Protein AF-A0A7X8ZCG9-F1 (afdb_monomer)

Mean predicted aligned error: 18.98 Å

Radius of gyration: 28.54 Å; Cα contacts (8 Å, |Δi|>4): 342; chains: 1; bounding box: 90×82×62 Å

Structure (mmCIF, N/CA/C/O backbone):
data_AF-A0A7X8ZCG9-F1
#
_entry.id   AF-A0A7X8ZCG9-F1
#
loop_
_atom_site.group_PDB
_atom_site.id
_atom_site.type_symbol
_atom_site.label_atom_id
_atom_site.label_alt_id
_atom_site.label_comp_id
_atom_site.label_asym_id
_atom_site.label_entity_id
_atom_site.label_seq_id
_atom_site.pdbx_PDB_ins_code
_atom_site.Cartn_x
_atom_site.Cartn_y
_atom_site.Cartn_z
_atom_site.occupancy
_atom_site.B_iso_or_equiv
_atom_site.auth_seq_id
_atom_site.auth_comp_id
_atom_site.auth_asym_id
_atom_site.auth_atom_id
_atom_site.pdbx_PDB_model_num
ATOM 1 N N . MET A 1 1 ? -43.330 2.287 -2.664 1.00 34.91 1 MET A N 1
ATOM 2 C CA . MET A 1 1 ? -42.537 3.197 -1.814 1.00 34.91 1 MET A CA 1
ATOM 3 C C . MET A 1 1 ? -41.807 2.340 -0.799 1.00 34.91 1 MET A C 1
ATOM 5 O O . MET A 1 1 ? -42.429 1.847 0.130 1.00 34.91 1 MET A O 1
ATOM 9 N N . THR A 1 2 ? -40.543 2.026 -1.055 1.00 35.28 2 THR A N 1
ATOM 10 C CA . THR A 1 2 ? -39.702 1.249 -0.140 1.00 35.28 2 THR A CA 1
ATOM 11 C C . THR A 1 2 ? -39.273 2.163 1.003 1.00 35.28 2 THR A C 1
ATOM 13 O O . THR A 1 2 ? -38.582 3.155 0.782 1.00 35.28 2 THR A O 1
ATOM 16 N N . ASN A 1 3 ? -39.735 1.852 2.214 1.00 46.06 3 ASN A N 1
ATOM 17 C CA . ASN A 1 3 ? -39.304 2.507 3.443 1.00 46.06 3 ASN A CA 1
ATOM 18 C C . ASN A 1 3 ? -37.817 2.211 3.675 1.00 46.06 3 ASN A C 1
ATOM 20 O O . ASN A 1 3 ? -37.469 1.176 4.236 1.00 46.06 3 ASN A O 1
ATOM 24 N N . ASN A 1 4 ? -36.947 3.147 3.290 1.00 42.44 4 ASN A N 1
ATOM 25 C CA . ASN A 1 4 ? -35.585 3.262 3.815 1.00 42.44 4 ASN A CA 1
ATOM 26 C C . ASN A 1 4 ? -35.648 3.805 5.256 1.00 42.44 4 ASN A C 1
ATOM 28 O O . ASN A 1 4 ? -35.175 4.902 5.551 1.00 42.44 4 ASN A O 1
ATOM 32 N N . ALA A 1 5 ? -36.316 3.066 6.143 1.00 45.25 5 ALA A N 1
ATOM 33 C CA . ALA A 1 5 ? -36.432 3.406 7.552 1.00 45.25 5 ALA A CA 1
ATOM 34 C C . ALA A 1 5 ? -35.111 3.075 8.264 1.00 45.25 5 ALA A C 1
ATOM 36 O O . ALA A 1 5 ? -34.816 1.930 8.584 1.00 45.25 5 ALA A O 1
ATOM 37 N N . ILE A 1 6 ? -34.288 4.115 8.391 1.00 52.16 6 ILE A N 1
ATOM 38 C CA . ILE A 1 6 ? -33.352 4.433 9.476 1.00 52.16 6 ILE A CA 1
ATOM 39 C C . ILE A 1 6 ? -33.122 3.285 10.488 1.00 52.16 6 ILE A C 1
ATOM 41 O O . ILE A 1 6 ? -33.906 3.072 11.405 1.00 52.16 6 ILE A O 1
ATOM 45 N N . ILE A 1 7 ? -31.960 2.630 10.387 1.00 57.53 7 ILE A N 1
ATOM 46 C CA . ILE A 1 7 ? -31.430 1.602 11.317 1.00 57.53 7 ILE A CA 1
ATOM 47 C C . ILE A 1 7 ? -31.052 2.199 12.704 1.00 57.53 7 ILE A C 1
ATOM 49 O O . ILE A 1 7 ? -30.417 1.558 13.532 1.00 57.53 7 ILE A O 1
ATOM 53 N N . LEU A 1 8 ? -31.427 3.450 12.990 1.00 57.56 8 LEU A N 1
ATOM 54 C CA . LEU A 1 8 ? -31.093 4.147 14.241 1.00 57.56 8 LEU A CA 1
ATOM 55 C C . LEU A 1 8 ? -32.195 4.056 15.310 1.00 57.56 8 LEU A C 1
ATOM 57 O O . LEU A 1 8 ? -31.976 4.523 16.429 1.00 57.56 8 LEU A O 1
ATOM 61 N N . ASP A 1 9 ? -33.350 3.461 15.000 1.00 54.66 9 ASP A N 1
ATOM 62 C CA . ASP A 1 9 ? -34.444 3.296 15.963 1.00 54.66 9 ASP A CA 1
ATOM 63 C C . ASP A 1 9 ? -34.054 2.277 17.048 1.00 54.66 9 ASP A C 1
ATOM 65 O O . ASP A 1 9 ? -34.142 1.064 16.869 1.00 54.66 9 ASP A O 1
ATOM 69 N N . GLY A 1 10 ? -33.563 2.787 18.181 1.00 62.50 10 GLY A N 1
ATOM 70 C CA . GLY A 1 10 ? -33.228 1.998 19.370 1.00 62.50 10 GLY A CA 1
ATOM 71 C C . GLY A 1 10 ? -31.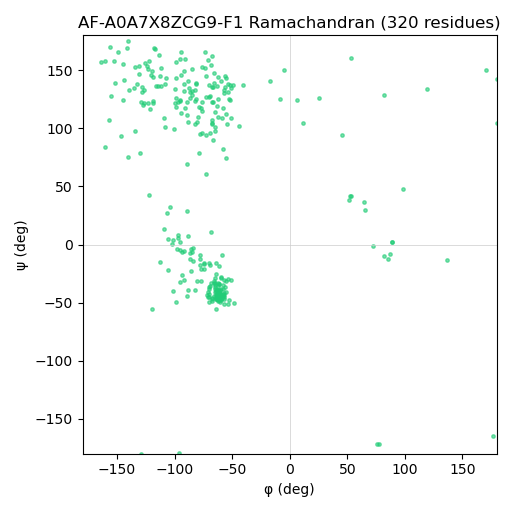903 2.358 20.044 1.00 62.50 10 GLY A C 1
ATOM 72 O O . GLY A 1 10 ? -31.682 1.957 21.188 1.00 62.50 10 GLY A O 1
ATOM 73 N N . ILE A 1 11 ? -31.027 3.139 19.400 1.00 64.75 11 ILE A N 1
ATOM 74 C CA . ILE A 1 11 ? -29.778 3.593 20.030 1.00 64.75 11 ILE A CA 1
ATOM 75 C C . ILE A 1 11 ? -30.036 4.928 20.730 1.00 64.75 11 ILE A C 1
ATOM 77 O O . ILE A 1 11 ? -30.370 5.926 20.095 1.00 64.75 11 ILE A O 1
ATOM 81 N N . SER A 1 12 ? -29.870 4.962 22.055 1.00 78.81 12 SER A N 1
ATOM 82 C CA . SER A 1 12 ? -29.968 6.212 22.814 1.00 78.81 12 SER A CA 1
ATOM 83 C C . SER A 1 12 ? -28.977 7.243 22.272 1.00 78.81 12 SER A C 1
ATOM 85 O O . SER A 1 12 ? -27.781 6.968 22.163 1.00 78.81 12 SER A O 1
ATOM 87 N N . ASN A 1 13 ? -29.460 8.462 22.016 1.00 79.56 13 ASN A N 1
ATOM 88 C CA . ASN A 1 13 ? -28.631 9.602 21.614 1.00 79.56 13 ASN A CA 1
ATOM 89 C C . ASN A 1 13 ? -27.428 9.818 22.549 1.00 79.56 13 ASN A C 1
ATOM 91 O O . ASN A 1 13 ? -26.378 10.288 22.113 1.00 79.56 13 ASN A O 1
ATOM 95 N N . GLU A 1 14 ? -27.561 9.478 23.833 1.00 82.69 14 GLU A N 1
ATOM 96 C CA . GLU A 1 14 ? -26.465 9.561 24.797 1.00 82.69 14 GLU A CA 1
ATOM 97 C C . GLU A 1 14 ? -25.383 8.504 24.539 1.00 82.69 14 GLU A C 1
ATOM 99 O O . GLU A 1 14 ? -24.195 8.825 24.569 1.00 82.69 14 GLU A O 1
ATOM 104 N N . VAL A 1 15 ? -25.782 7.264 24.241 1.00 82.50 15 VAL A N 1
ATOM 105 C CA . VAL A 1 15 ? -24.858 6.169 23.911 1.00 82.50 15 VAL A CA 1
ATOM 106 C C . VAL A 1 15 ? -24.117 6.493 22.619 1.00 82.50 15 VAL A C 1
ATOM 108 O O . VAL A 1 15 ? -22.891 6.434 22.604 1.00 82.50 15 VAL A O 1
ATOM 111 N N . THR A 1 16 ? -24.825 6.947 21.581 1.00 84.88 16 THR A N 1
ATOM 112 C CA . THR A 1 16 ? -24.210 7.356 20.309 1.00 84.88 16 THR A CA 1
ATOM 113 C C . THR A 1 16 ? -23.166 8.451 20.510 1.00 84.88 16 THR A C 1
ATOM 115 O O . THR A 1 16 ? -22.048 8.332 20.011 1.00 84.88 16 THR A O 1
ATOM 118 N N . ARG A 1 17 ? -23.484 9.503 21.281 1.00 84.50 17 ARG A N 1
ATOM 119 C CA . ARG A 1 17 ? -22.512 10.568 21.576 1.00 84.50 17 ARG A CA 1
ATOM 120 C C . ARG A 1 17 ? -21.298 10.034 22.327 1.00 84.50 17 ARG A C 1
ATOM 122 O O . ARG A 1 17 ? -20.182 10.354 21.937 1.00 84.50 17 ARG A O 1
ATOM 129 N N . LYS A 1 18 ? -21.497 9.202 23.357 1.00 86.81 18 LYS A N 1
ATOM 130 C CA . LYS A 1 18 ? -20.386 8.594 24.110 1.00 86.81 18 LYS A CA 1
ATOM 131 C C . LYS A 1 18 ? -19.482 7.765 23.197 1.00 86.81 18 LYS A C 1
ATOM 133 O O . LYS A 1 18 ? -18.270 7.940 23.250 1.00 86.81 18 LYS A O 1
ATOM 138 N N . THR A 1 19 ? -20.053 6.930 22.328 1.00 85.56 19 THR A N 1
ATOM 139 C CA . THR A 1 19 ? -19.290 6.120 21.368 1.00 85.56 19 THR A CA 1
ATOM 140 C C . THR A 1 19 ? -18.491 6.988 20.400 1.00 85.56 19 THR A C 1
ATOM 142 O O . THR A 1 19 ? -17.304 6.736 20.211 1.00 85.56 19 THR A O 1
ATOM 145 N N . LEU A 1 20 ? -19.095 8.034 19.828 1.00 85.81 20 LEU A N 1
ATOM 146 C CA . LEU A 1 20 ? -18.386 8.955 18.934 1.00 85.81 20 LEU A CA 1
ATOM 147 C C . LEU A 1 20 ? -17.234 9.671 19.653 1.00 85.81 20 LEU A C 1
ATOM 149 O O . LEU A 1 20 ? -16.127 9.716 19.123 1.00 85.81 20 LEU A O 1
ATOM 153 N N . THR A 1 21 ? -17.445 10.142 20.887 1.00 88.00 21 THR A N 1
ATOM 154 C CA . THR A 1 21 ? -16.370 10.721 21.708 1.00 88.00 21 THR A CA 1
ATOM 155 C C . THR A 1 21 ? -15.253 9.707 21.974 1.00 88.00 21 THR A C 1
ATOM 157 O O . THR A 1 21 ? -14.078 10.056 21.890 1.00 88.00 21 THR A O 1
ATOM 160 N N . SER A 1 22 ? -15.582 8.442 22.262 1.00 86.25 22 SER A N 1
ATOM 161 C CA . SER A 1 22 ? -14.581 7.382 22.437 1.00 86.25 2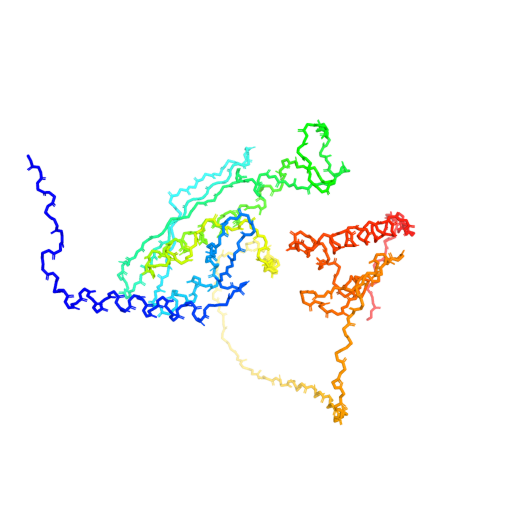2 SER A CA 1
ATOM 162 C C . SER A 1 22 ? -13.770 7.127 21.166 1.00 86.25 22 SER A C 1
ATOM 164 O O . SER A 1 22 ? -12.560 6.941 21.268 1.00 86.25 22 SER A O 1
ATOM 166 N N . ILE A 1 23 ? -14.400 7.166 19.986 1.00 85.75 23 ILE A N 1
ATOM 167 C CA . ILE A 1 23 ? -13.706 7.048 18.695 1.00 85.75 23 ILE A CA 1
ATOM 168 C C . ILE A 1 23 ? -12.735 8.217 18.512 1.00 85.75 23 ILE A C 1
ATOM 170 O O . ILE A 1 23 ? -11.562 7.984 18.233 1.00 85.75 23 ILE A O 1
ATOM 174 N N . THR A 1 24 ? -13.174 9.458 18.739 1.00 86.19 24 THR A N 1
ATOM 175 C CA . THR A 1 24 ? -12.302 10.640 18.631 1.00 86.19 24 THR A CA 1
ATOM 176 C C . THR A 1 24 ? -11.126 10.578 19.607 1.00 86.19 24 THR A C 1
ATOM 178 O O . THR A 1 24 ? -9.990 10.849 19.222 1.00 86.19 24 THR A O 1
ATOM 181 N N . ASN A 1 25 ? -11.361 10.165 20.855 1.00 86.50 25 ASN A N 1
ATOM 182 C CA . ASN A 1 25 ? -10.293 10.006 21.843 1.00 86.50 25 ASN A CA 1
ATOM 183 C C . ASN A 1 25 ? -9.295 8.921 21.426 1.00 86.50 25 ASN A C 1
ATOM 185 O O . ASN A 1 25 ? -8.088 9.123 21.528 1.00 86.50 25 ASN A O 1
ATOM 189 N N . PHE A 1 26 ? -9.790 7.784 20.931 1.00 87.00 26 PHE A N 1
ATOM 190 C CA . PHE A 1 26 ? -8.945 6.708 20.427 1.00 87.00 26 PHE A CA 1
ATOM 191 C C . PHE A 1 26 ? -8.091 7.173 19.241 1.00 87.00 26 PHE A C 1
ATOM 193 O O . PHE A 1 26 ? -6.879 6.974 19.252 1.00 87.00 26 PHE A O 1
ATOM 200 N N . GLN A 1 27 ? -8.690 7.861 18.265 1.00 85.12 27 GLN A N 1
ATOM 201 C CA . GLN A 1 27 ? -7.963 8.455 17.140 1.00 85.12 27 GLN A CA 1
ATOM 202 C C . GLN A 1 27 ? -6.876 9.429 17.619 1.00 85.12 27 GLN A C 1
ATOM 204 O O . GLN A 1 27 ? -5.756 9.376 17.113 1.00 85.12 27 GLN A O 1
ATOM 209 N N . GLY A 1 28 ? -7.169 10.259 18.626 1.00 85.00 28 GLY A N 1
ATOM 210 C CA . GLY A 1 28 ? -6.192 11.165 19.235 1.00 85.00 28 GLY A CA 1
ATOM 211 C C . GLY A 1 28 ? -5.009 10.430 19.875 1.00 85.00 28 GLY A C 1
ATOM 212 O O . GLY A 1 28 ? -3.857 10.799 19.648 1.00 85.00 28 GLY A O 1
ATOM 213 N N . VAL A 1 29 ? -5.271 9.343 20.609 1.00 86.00 29 VAL A N 1
ATOM 214 C CA . VAL A 1 29 ? -4.214 8.501 21.195 1.00 86.00 29 VAL A CA 1
ATOM 215 C C . VAL A 1 29 ? -3.346 7.881 20.102 1.00 86.00 29 VAL A C 1
ATOM 217 O O . VAL A 1 29 ? -2.122 7.988 20.175 1.00 86.00 29 VAL A O 1
ATOM 220 N N . ILE A 1 30 ? -3.947 7.297 19.060 1.00 85.81 30 ILE A N 1
ATOM 221 C CA . ILE A 1 30 ? -3.200 6.729 17.928 1.00 85.81 30 ILE A CA 1
ATOM 222 C C . ILE A 1 30 ? -2.301 7.789 17.287 1.00 85.81 30 ILE A C 1
ATOM 224 O O . ILE A 1 30 ? -1.099 7.582 17.167 1.00 85.81 30 ILE A O 1
ATOM 228 N N . GLN A 1 31 ? -2.840 8.957 16.943 1.00 81.44 31 GLN A N 1
ATOM 229 C CA . GLN A 1 31 ? -2.053 10.018 16.306 1.00 81.44 31 GLN A CA 1
ATOM 230 C C . GLN A 1 31 ? -0.893 10.517 17.179 1.00 81.44 31 GLN A C 1
ATOM 232 O O . GLN A 1 31 ? 0.158 10.848 16.646 1.00 81.44 31 GLN A O 1
ATOM 237 N N . SER A 1 32 ? -1.056 10.542 18.506 1.00 83.62 32 SER A N 1
ATOM 238 C CA . SER A 1 32 ? 0.018 10.941 19.430 1.00 83.62 32 SER A CA 1
ATOM 239 C C . SER A 1 32 ? 1.078 9.865 19.689 1.00 83.62 32 SER A C 1
ATOM 241 O O . SER A 1 32 ? 2.146 10.182 20.205 1.00 83.62 32 SER A O 1
ATOM 243 N N . THR A 1 33 ? 0.777 8.599 19.388 1.00 84.88 33 THR A N 1
ATOM 244 C CA . THR A 1 33 ? 1.646 7.453 19.708 1.00 84.88 33 THR A CA 1
ATOM 245 C C . THR A 1 33 ? 2.369 6.891 18.495 1.00 84.88 33 THR A C 1
ATOM 247 O O . THR A 1 33 ? 3.389 6.224 18.660 1.00 84.88 33 THR A O 1
ATOM 250 N N . LEU A 1 34 ? 1.852 7.137 17.291 1.00 88.56 34 LEU A N 1
ATOM 251 C CA . LEU A 1 34 ? 2.516 6.735 16.065 1.00 88.56 34 LEU A CA 1
ATOM 252 C C . LEU A 1 34 ? 3.608 7.738 15.675 1.00 88.56 34 LEU A C 1
ATOM 254 O O . LEU A 1 34 ? 3.424 8.951 15.741 1.00 88.56 34 LEU A O 1
ATOM 258 N N . GLU A 1 35 ? 4.738 7.210 15.224 1.00 86.31 35 GLU A N 1
ATOM 259 C CA . GLU A 1 35 ? 5.905 7.976 14.798 1.00 86.31 35 GLU A CA 1
ATOM 260 C C . GLU A 1 35 ? 5.895 8.197 13.278 1.00 86.31 35 GLU A C 1
ATOM 262 O O . GLU A 1 35 ? 5.870 7.244 12.489 1.00 86.31 35 GLU A O 1
ATOM 267 N N . GLU A 1 36 ? 5.946 9.460 12.847 1.00 85.38 36 GLU A N 1
ATOM 268 C CA . GLU A 1 36 ? 6.081 9.809 11.430 1.00 85.38 36 GLU A CA 1
ATOM 269 C C . GLU A 1 36 ? 7.421 9.303 10.864 1.00 85.38 36 GLU A C 1
ATOM 271 O O . GLU A 1 36 ? 8.475 9.425 11.485 1.00 85.38 36 GLU A O 1
ATOM 276 N N . GLY A 1 37 ? 7.385 8.723 9.665 1.00 80.75 37 GLY A N 1
ATOM 277 C CA . GLY A 1 37 ? 8.523 8.094 8.996 1.00 80.75 37 GLY A CA 1
ATOM 278 C C . GLY A 1 37 ? 8.762 6.633 9.388 1.00 80.75 37 GLY A C 1
ATOM 279 O O . GLY A 1 37 ? 9.512 5.954 8.689 1.00 80.75 37 GLY A O 1
ATOM 280 N N . HIS A 1 38 ? 8.111 6.137 10.446 1.00 82.44 38 HIS A N 1
ATOM 281 C CA . HIS A 1 38 ? 8.209 4.744 10.895 1.00 82.44 38 HIS A CA 1
ATOM 282 C C . HIS A 1 38 ? 6.848 4.034 10.873 1.00 82.44 38 HIS A C 1
ATOM 284 O O . HIS A 1 38 ? 6.673 3.000 10.229 1.00 82.44 38 HIS A O 1
ATOM 290 N N . ASP A 1 39 ? 5.858 4.599 11.559 1.00 86.06 39 ASP A N 1
ATOM 291 C CA . ASP A 1 39 ? 4.525 4.015 11.681 1.00 86.06 39 ASP A CA 1
ATOM 292 C C . ASP A 1 39 ? 3.561 4.512 10.602 1.00 86.06 39 ASP A C 1
ATOM 294 O O . ASP A 1 39 ? 2.661 3.780 10.191 1.00 86.06 39 ASP A O 1
ATOM 298 N N . PHE A 1 40 ? 3.754 5.743 10.133 1.00 88.00 40 PHE A N 1
ATOM 299 C CA . PHE A 1 40 ? 3.043 6.340 9.004 1.00 88.00 40 PHE A CA 1
ATOM 300 C C . PHE A 1 40 ? 3.948 7.336 8.274 1.00 88.00 40 PHE A C 1
ATOM 302 O O . PHE A 1 40 ? 4.962 7.763 8.818 1.00 88.00 40 PHE A O 1
ATOM 309 N N . GLY A 1 41 ? 3.592 7.757 7.062 1.00 83.38 41 GLY A N 1
ATOM 310 C CA . GLY A 1 41 ? 4.319 8.837 6.389 1.00 83.38 41 GLY A CA 1
ATOM 311 C C . GLY A 1 41 ? 3.571 9.441 5.210 1.00 83.38 41 GLY A C 1
ATOM 312 O O . GLY A 1 41 ? 2.689 8.809 4.633 1.00 83.38 41 GLY A O 1
ATOM 313 N N . VAL A 1 42 ? 3.907 10.681 4.855 1.00 78.81 42 VAL A N 1
ATOM 314 C CA . VAL A 1 42 ? 3.344 11.358 3.678 1.00 78.81 42 VAL A CA 1
ATOM 315 C C . VAL A 1 42 ? 4.174 11.024 2.448 1.00 78.81 42 VAL A C 1
ATOM 317 O O . VAL A 1 42 ? 5.405 11.082 2.468 1.00 78.81 42 VAL A O 1
ATOM 320 N N . ILE A 1 43 ? 3.489 10.702 1.355 1.00 66.69 43 ILE A N 1
ATOM 321 C CA . ILE A 1 43 ? 4.135 10.334 0.102 1.00 66.69 43 ILE A CA 1
ATOM 322 C C . ILE A 1 43 ? 4.205 11.541 -0.822 1.00 66.69 43 ILE A C 1
ATOM 324 O O . ILE A 1 43 ? 3.165 12.121 -1.153 1.00 66.69 43 ILE A O 1
ATOM 328 N N . PRO A 1 44 ? 5.414 11.942 -1.268 1.00 59.00 44 PRO A N 1
ATOM 329 C CA . PRO A 1 44 ? 5.564 13.041 -2.203 1.00 59.00 44 PRO A CA 1
ATOM 330 C C . PRO A 1 44 ? 4.678 12.851 -3.437 1.00 59.00 44 PRO A C 1
ATOM 332 O O . PRO A 1 44 ? 4.757 11.840 -4.132 1.00 59.00 44 PRO A O 1
ATOM 335 N N . GLY A 1 45 ? 3.837 13.848 -3.713 1.00 62.59 45 GLY A N 1
ATOM 336 C CA . GLY A 1 45 ? 2.969 13.873 -4.891 1.00 62.59 45 GLY A CA 1
ATOM 337 C C . GLY A 1 45 ? 1.591 13.228 -4.722 1.00 62.59 45 GLY A C 1
ATOM 338 O O . GLY A 1 45 ? 0.833 13.230 -5.687 1.00 62.59 45 GLY A O 1
ATOM 339 N N . THR A 1 46 ? 1.225 12.722 -3.538 1.00 58.34 46 THR A N 1
ATOM 340 C CA . THR A 1 46 ? -0.096 12.095 -3.289 1.00 58.34 46 THR A CA 1
ATOM 341 C C . THR A 1 46 ? -0.892 12.754 -2.162 1.00 58.34 46 THR A C 1
ATOM 343 O O . THR A 1 46 ? -1.576 12.115 -1.368 1.00 58.34 46 THR A O 1
ATOM 346 N N . GLY A 1 47 ? -0.868 14.089 -2.162 1.00 68.19 47 GLY A N 1
ATOM 347 C CA . GLY A 1 47 ? -1.636 14.919 -1.237 1.00 68.19 47 GLY A CA 1
ATOM 348 C C . GLY A 1 47 ? -1.041 14.965 0.171 1.00 68.19 47 GLY A C 1
ATOM 349 O O . GLY A 1 47 ? 0.072 14.510 0.413 1.00 68.19 47 GLY A O 1
ATOM 350 N N . ASN A 1 48 ? -1.792 15.557 1.100 1.00 75.38 48 ASN A N 1
ATOM 351 C CA . ASN A 1 48 ? -1.326 15.798 2.471 1.00 75.38 48 ASN A CA 1
ATOM 352 C C . ASN A 1 48 ? -1.680 14.660 3.436 1.00 75.38 48 ASN A C 1
ATOM 354 O O . ASN A 1 48 ? -1.318 14.719 4.608 1.00 75.38 48 ASN A O 1
ATOM 358 N N . LYS A 1 49 ? -2.439 13.658 2.978 1.00 82.81 49 LYS A N 1
ATOM 359 C CA . LYS A 1 49 ? -2.923 12.589 3.846 1.00 82.81 49 LYS A CA 1
ATOM 360 C C . LYS A 1 49 ? -1.827 11.532 4.022 1.00 82.81 49 LYS A C 1
ATOM 362 O O . LYS A 1 49 ? -1.349 11.004 3.017 1.00 82.81 49 LYS A O 1
ATOM 367 N N . PRO A 1 50 ? -1.411 11.226 5.261 1.00 86.19 50 PRO A N 1
ATOM 368 C CA . PRO A 1 50 ? -0.379 10.230 5.504 1.00 86.19 50 PRO A CA 1
ATOM 369 C C . PRO A 1 50 ? -0.866 8.823 5.158 1.00 86.19 50 PRO A C 1
ATOM 371 O O . PRO A 1 50 ? -2.052 8.523 5.226 1.00 86.19 50 PRO A O 1
ATOM 374 N N . THR A 1 51 ? 0.063 7.937 4.830 1.00 85.69 51 THR A N 1
ATOM 375 C CA . THR A 1 51 ? -0.185 6.506 4.630 1.00 85.69 51 THR A CA 1
ATOM 376 C C . THR A 1 51 ? 0.210 5.739 5.876 1.00 85.69 51 THR A C 1
ATOM 378 O O . THR A 1 51 ? 1.292 5.971 6.418 1.00 85.69 51 THR A O 1
ATOM 381 N N . LEU A 1 52 ? -0.649 4.824 6.326 1.00 89.94 52 LEU A N 1
ATOM 382 C CA . LEU A 1 52 ? -0.321 3.937 7.438 1.00 89.94 52 LEU A CA 1
ATOM 383 C C . LEU A 1 52 ? 0.691 2.887 6.970 1.00 89.94 52 LEU A C 1
ATOM 385 O O . LEU A 1 52 ? 0.453 2.178 5.995 1.00 89.94 52 LEU A O 1
ATOM 389 N N . LEU A 1 53 ? 1.810 2.763 7.678 1.00 88.69 53 LEU A N 1
ATOM 390 C CA . LEU A 1 53 ? 2.830 1.763 7.390 1.00 88.69 53 LEU A CA 1
ATOM 391 C C . LEU A 1 53 ? 2.610 0.513 8.238 1.00 88.69 53 LEU A C 1
ATOM 393 O O . LEU A 1 53 ? 1.870 0.498 9.225 1.00 88.69 53 LEU A O 1
ATOM 397 N N . LYS A 1 54 ? 3.288 -0.568 7.849 1.00 87.19 54 LYS A N 1
ATOM 398 C CA . LYS A 1 54 ? 3.177 -1.865 8.523 1.00 87.19 54 LYS A CA 1
ATOM 399 C C . LYS A 1 54 ? 3.415 -1.776 10.044 1.00 87.19 54 LYS A C 1
ATOM 401 O O . LYS A 1 54 ? 2.571 -2.313 10.761 1.00 87.19 54 LYS A O 1
ATOM 406 N N . PRO A 1 55 ? 4.472 -1.109 10.553 1.00 89.25 55 PRO A N 1
ATOM 407 C CA . PRO A 1 55 ? 4.690 -1.024 11.997 1.00 89.25 55 PRO A CA 1
ATOM 408 C C . PRO A 1 55 ? 3.537 -0.330 12.730 1.00 89.25 55 PRO A C 1
ATOM 410 O O . PRO A 1 55 ? 3.098 -0.811 13.773 1.00 89.25 55 PRO A O 1
ATOM 413 N N . GLY A 1 56 ? 2.969 0.732 12.146 1.00 91.38 56 GLY A N 1
ATOM 414 C CA . GLY A 1 56 ? 1.802 1.416 12.703 1.00 91.38 56 GLY A CA 1
ATOM 415 C C . GLY A 1 56 ? 0.572 0.513 12.752 1.00 91.38 56 GLY A C 1
ATOM 416 O O . GLY A 1 56 ? -0.098 0.425 13.781 1.00 91.38 56 GLY A O 1
ATOM 417 N N . ALA A 1 57 ? 0.310 -0.227 11.672 1.00 91.81 57 ALA A N 1
ATOM 418 C CA . ALA A 1 57 ? -0.788 -1.187 11.627 1.00 91.81 57 ALA A CA 1
ATOM 419 C C . ALA A 1 57 ? -0.638 -2.300 12.682 1.00 91.81 57 ALA A C 1
ATOM 421 O O . ALA A 1 57 ? -1.613 -2.663 13.337 1.00 91.81 57 ALA A O 1
ATOM 422 N N . GLU A 1 58 ? 0.574 -2.824 12.883 1.00 90.69 58 GLU A N 1
ATOM 423 C CA . GLU A 1 58 ? 0.860 -3.836 13.909 1.00 90.69 58 GLU A CA 1
ATOM 424 C C . GLU A 1 58 ? 0.674 -3.285 15.329 1.00 90.69 58 GLU A C 1
ATOM 426 O O . GLU A 1 58 ? 0.005 -3.926 16.143 1.00 90.69 58 GLU A O 1
ATOM 431 N N . LYS A 1 59 ? 1.164 -2.070 15.614 1.00 91.31 59 LYS A N 1
ATOM 432 C CA . LYS A 1 59 ? 0.944 -1.394 16.906 1.00 91.31 59 LYS A CA 1
ATOM 433 C C . LYS A 1 59 ? -0.546 -1.223 17.211 1.00 91.31 59 LYS A C 1
ATOM 435 O O . LYS A 1 59 ? -0.981 -1.519 18.323 1.00 91.31 59 LYS A O 1
ATOM 440 N N . ILE A 1 60 ? -1.344 -0.803 16.226 1.00 92.31 60 ILE A N 1
ATOM 441 C CA . ILE A 1 60 ? -2.798 -0.647 16.386 1.00 92.31 60 ILE A CA 1
ATOM 442 C C . ILE A 1 60 ? -3.471 -1.998 16.669 1.00 92.31 60 ILE A C 1
ATOM 444 O O . ILE A 1 60 ? -4.306 -2.086 17.569 1.00 92.31 60 ILE A O 1
ATOM 448 N N . LEU A 1 61 ? -3.103 -3.064 15.949 1.00 91.62 61 LEU A N 1
ATOM 449 C CA . LEU A 1 61 ? -3.640 -4.406 16.212 1.00 91.62 61 LEU A CA 1
ATOM 450 C C . LEU A 1 61 ? -3.332 -4.879 17.632 1.00 91.62 61 LEU A C 1
ATOM 452 O O . LEU A 1 61 ? -4.231 -5.377 18.316 1.00 91.62 61 LEU A O 1
ATOM 456 N N . MET A 1 62 ? -2.088 -4.686 18.079 1.00 89.19 62 MET A N 1
ATOM 457 C CA . MET A 1 62 ? -1.669 -5.017 19.439 1.00 89.19 62 MET A CA 1
ATOM 458 C C . MET A 1 62 ? -2.473 -4.229 20.476 1.00 89.19 62 MET A C 1
ATOM 460 O O . MET A 1 62 ? -2.984 -4.823 21.424 1.00 89.19 62 MET A O 1
ATOM 464 N N . LEU A 1 63 ? -2.655 -2.921 20.268 1.00 90.00 63 LEU A N 1
ATOM 465 C CA . LEU A 1 63 ? -3.430 -2.059 21.163 1.00 90.00 63 LEU A CA 1
ATOM 466 C C . LEU A 1 63 ? -4.899 -2.497 21.274 1.00 90.00 63 LEU A C 1
ATOM 468 O O . LEU A 1 63 ? -5.477 -2.476 22.359 1.00 90.00 63 LEU A O 1
ATOM 472 N N . LEU A 1 64 ? -5.510 -2.914 20.164 1.00 90.31 64 LEU A N 1
ATOM 473 C CA . LEU A 1 64 ? -6.906 -3.365 20.135 1.00 90.31 64 LEU A CA 1
ATOM 474 C C . LEU A 1 64 ? -7.098 -4.797 20.674 1.00 90.31 64 LEU A C 1
ATOM 476 O O . LEU A 1 64 ? -8.243 -5.235 20.878 1.00 90.31 64 LEU A O 1
ATOM 480 N N . GLY A 1 65 ? -5.997 -5.516 20.921 1.00 93.88 65 GLY A N 1
ATOM 481 C CA . GLY A 1 65 ? -6.000 -6.923 21.315 1.00 93.88 65 GLY A CA 1
ATOM 482 C C . GLY A 1 65 ? -6.556 -7.824 20.212 1.00 93.88 65 GLY A C 1
ATOM 483 O O . GLY A 1 65 ? -7.310 -8.753 20.501 1.00 93.88 65 GLY A O 1
ATOM 484 N N . LEU A 1 66 ? -6.259 -7.498 18.951 1.00 94.94 66 LEU A N 1
ATOM 485 C CA . LEU A 1 66 ? -6.725 -8.238 17.782 1.00 94.94 66 LEU A CA 1
ATOM 486 C C . LEU A 1 66 ? -5.642 -9.184 17.271 1.00 94.94 66 LEU A C 1
ATOM 488 O O . LEU A 1 66 ? -4.458 -8.858 17.235 1.00 94.94 66 LEU A O 1
ATOM 492 N N . THR A 1 67 ? -6.074 -10.351 16.813 1.00 94.56 67 THR A N 1
ATOM 493 C CA . THR A 1 67 ? -5.223 -11.335 16.137 1.00 94.56 67 THR A CA 1
ATOM 494 C C . THR A 1 67 ? -5.555 -11.356 14.652 1.00 94.56 67 THR A C 1
ATOM 496 O O . THR A 1 67 ? -6.714 -11.190 14.281 1.00 94.56 67 THR A O 1
ATOM 499 N N . SER A 1 68 ? -4.552 -11.537 13.793 1.00 94.31 68 SER A N 1
ATOM 500 C CA . SER A 1 68 ? -4.743 -11.589 12.339 1.00 94.31 68 SER A CA 1
ATOM 501 C C . SER A 1 68 ? -4.551 -13.006 11.802 1.00 94.31 68 SER A C 1
ATOM 503 O O . SER A 1 68 ? -3.623 -13.711 12.198 1.00 94.31 68 SER A O 1
ATOM 505 N N . SER A 1 69 ? -5.412 -13.417 10.874 1.00 95.62 69 SER A N 1
ATOM 506 C CA . SER A 1 69 ? -5.228 -14.607 10.037 1.00 95.62 69 SER A CA 1
ATOM 507 C C . SER A 1 69 ? -5.351 -14.236 8.559 1.00 95.62 69 SER A C 1
ATOM 509 O O . SER A 1 69 ? -5.935 -13.208 8.217 1.00 95.62 69 SER A O 1
ATOM 511 N N . TYR A 1 70 ? -4.753 -15.042 7.681 1.00 96.75 70 TYR A N 1
ATOM 512 C CA . TYR A 1 70 ? -4.607 -14.711 6.263 1.00 96.75 70 TYR A CA 1
ATOM 513 C C . TYR A 1 70 ? -5.023 -15.875 5.381 1.00 96.75 70 TYR A C 1
ATOM 515 O O . TYR A 1 70 ? -4.638 -17.015 5.630 1.00 96.75 70 TYR A O 1
ATOM 523 N N . GLU A 1 71 ? -5.743 -15.555 4.317 1.00 97.50 71 GLU A N 1
ATOM 524 C CA . GLU A 1 71 ? -6.183 -16.496 3.295 1.00 97.50 71 GLU A CA 1
ATOM 525 C C . GLU A 1 71 ? -5.792 -15.952 1.916 1.00 97.50 71 GLU A C 1
ATOM 527 O O . GLU A 1 71 ? -6.054 -14.787 1.608 1.00 97.50 71 GLU A O 1
ATOM 532 N N . ILE A 1 72 ? -5.172 -16.783 1.073 1.00 97.81 72 ILE A N 1
ATOM 533 C CA . ILE A 1 72 ? -4.986 -16.458 -0.346 1.00 97.81 72 ILE A CA 1
ATOM 534 C C . ILE A 1 72 ? -6.308 -16.760 -1.048 1.00 97.81 72 ILE A C 1
ATOM 536 O O . ILE A 1 72 ? -6.690 -17.916 -1.190 1.00 97.81 72 ILE A O 1
ATOM 540 N N . THR A 1 73 ? -7.006 -15.713 -1.472 1.00 97.75 73 THR A N 1
ATOM 541 C CA . THR A 1 73 ? -8.344 -15.810 -2.080 1.00 97.75 73 THR A CA 1
ATOM 542 C C . THR A 1 73 ? -8.305 -15.879 -3.600 1.00 97.75 73 THR A C 1
ATOM 544 O O . THR A 1 73 ? -9.205 -16.445 -4.210 1.00 97.75 73 THR A O 1
ATOM 547 N N . ALA A 1 74 ? -7.254 -15.334 -4.214 1.00 97.25 74 ALA A N 1
ATOM 548 C CA . ALA A 1 74 ? -6.966 -15.509 -5.630 1.00 97.25 74 ALA A CA 1
ATOM 549 C C . ALA A 1 74 ? -5.454 -15.592 -5.840 1.00 97.25 74 ALA A C 1
ATOM 551 O O . ALA A 1 74 ? -4.683 -14.886 -5.179 1.00 97.25 74 ALA A O 1
ATOM 552 N N . LYS A 1 75 ? -5.048 -16.464 -6.762 1.00 97.12 75 LYS A N 1
ATOM 553 C CA . LYS A 1 75 ? -3.656 -16.728 -7.109 1.00 97.12 75 LYS A CA 1
ATOM 554 C C . LYS A 1 75 ? -3.559 -17.007 -8.609 1.00 97.12 75 LYS A C 1
ATOM 556 O O . LYS A 1 75 ? -4.216 -17.922 -9.093 1.00 97.12 75 LYS A O 1
ATOM 561 N N . GLU A 1 76 ? -2.721 -16.249 -9.305 1.00 97.19 76 GLU A N 1
ATOM 562 C CA . GLU A 1 76 ? -2.368 -16.465 -10.710 1.00 97.19 76 GLU A CA 1
ATOM 563 C C . GLU A 1 76 ? -0.841 -16.465 -10.831 1.00 97.19 76 GLU A C 1
ATOM 565 O O . GLU A 1 76 ? -0.189 -15.513 -10.403 1.00 97.19 76 GLU A O 1
ATOM 570 N N . GLU A 1 77 ? -0.272 -17.552 -11.353 1.00 95.62 77 GLU A N 1
ATOM 571 C CA . GLU A 1 77 ? 1.169 -17.705 -11.583 1.00 95.62 77 GLU A CA 1
ATOM 572 C C . GLU A 1 77 ? 1.387 -18.298 -12.979 1.00 95.62 77 GLU A C 1
ATOM 574 O O . GLU A 1 77 ? 1.281 -19.507 -13.181 1.00 95.62 77 GLU A O 1
ATOM 579 N N . ASP A 1 78 ? 1.667 -17.431 -13.945 1.00 94.25 78 ASP A N 1
ATOM 580 C CA . ASP A 1 78 ? 2.071 -17.788 -15.300 1.00 94.25 78 ASP A CA 1
ATOM 581 C C . ASP A 1 78 ? 3.590 -17.628 -15.408 1.00 94.25 78 ASP A C 1
ATOM 583 O O . ASP A 1 78 ? 4.119 -16.523 -15.566 1.00 94.25 78 ASP A O 1
ATOM 587 N N . TRP A 1 79 ? 4.284 -18.756 -15.289 1.00 92.38 79 TRP A N 1
ATOM 588 C CA . TRP A 1 79 ? 5.741 -18.827 -15.339 1.00 92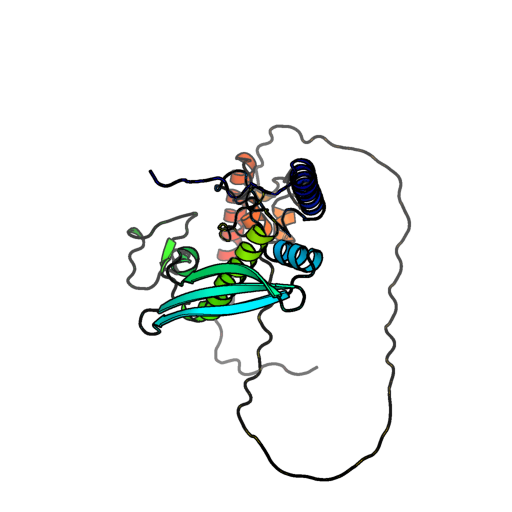.38 79 TRP A CA 1
ATOM 589 C C . TRP A 1 79 ? 6.305 -18.651 -16.749 1.00 92.38 79 TRP A C 1
ATOM 591 O O . TRP A 1 79 ? 7.487 -18.362 -16.881 1.00 92.38 79 TRP A O 1
ATOM 601 N N . GLU A 1 80 ? 5.490 -18.796 -17.794 1.00 90.94 80 GLU A N 1
ATOM 602 C CA . GLU A 1 80 ? 5.932 -18.546 -19.168 1.00 90.94 80 GLU A CA 1
ATOM 603 C C . GLU A 1 80 ? 5.874 -17.051 -19.492 1.00 90.94 80 GLU A C 1
ATOM 605 O O . GLU A 1 80 ? 6.758 -16.513 -20.156 1.00 90.94 80 GLU A O 1
ATOM 610 N N . ARG A 1 81 ? 4.833 -16.361 -19.011 1.00 89.62 81 ARG A N 1
ATOM 611 C CA . ARG A 1 81 ? 4.601 -14.933 -19.282 1.00 89.62 81 ARG A CA 1
ATOM 612 C C . ARG A 1 81 ? 5.080 -13.994 -18.175 1.00 89.62 81 ARG A C 1
ATOM 614 O O . ARG A 1 81 ? 4.934 -12.780 -18.324 1.00 89.62 81 ARG A O 1
ATOM 621 N N . GLY A 1 82 ? 5.584 -14.521 -17.059 1.00 91.44 82 GLY A N 1
ATOM 622 C CA . GLY A 1 82 ? 5.996 -13.733 -15.893 1.00 91.44 82 GLY A CA 1
ATOM 623 C C . GLY A 1 82 ? 4.835 -13.001 -15.201 1.00 91.44 82 GLY A C 1
ATOM 624 O O . GLY A 1 82 ? 5.016 -11.911 -14.646 1.00 91.44 82 GLY A O 1
ATOM 625 N N . LEU A 1 83 ? 3.614 -13.546 -15.258 1.00 94.56 83 LEU A N 1
ATOM 626 C CA . LEU A 1 83 ? 2.461 -12.960 -14.570 1.00 94.56 83 LEU A CA 1
ATOM 627 C C . LEU A 1 83 ? 2.279 -13.619 -13.206 1.00 94.56 83 LEU A C 1
ATOM 629 O O . LEU A 1 83 ? 1.904 -14.780 -13.114 1.00 94.56 83 LEU A O 1
ATOM 633 N N . PHE A 1 84 ? 2.483 -12.841 -12.148 1.00 95.44 84 PHE A N 1
ATOM 634 C CA . PHE A 1 84 ? 2.263 -13.268 -10.772 1.00 95.44 84 PHE A CA 1
ATOM 635 C C . PHE A 1 84 ? 1.280 -12.307 -10.123 1.00 95.44 84 PHE A C 1
ATOM 637 O O . PHE A 1 84 ? 1.542 -11.105 -10.086 1.00 95.44 84 PHE A O 1
ATOM 644 N N . ALA A 1 85 ? 0.153 -12.805 -9.627 1.00 96.25 85 ALA A N 1
ATOM 645 C CA . ALA A 1 85 ? -0.863 -12.000 -8.964 1.00 96.25 85 ALA A CA 1
ATOM 646 C C . ALA A 1 85 ? -1.427 -12.724 -7.741 1.00 96.25 85 ALA A C 1
ATOM 648 O O . ALA A 1 85 ? -1.807 -13.895 -7.803 1.00 96.25 85 ALA A O 1
ATOM 649 N N . TYR A 1 86 ? -1.521 -11.998 -6.629 1.00 96.38 86 TYR A N 1
ATOM 650 C CA . TYR A 1 86 ? -2.048 -12.507 -5.367 1.00 96.38 86 TYR A CA 1
ATOM 651 C C . TYR A 1 86 ? -3.123 -11.575 -4.836 1.00 96.38 86 TYR A C 1
ATOM 653 O O . TYR A 1 86 ? -2.922 -10.362 -4.788 1.00 96.38 86 TYR A O 1
ATOM 661 N N . THR A 1 87 ? -4.231 -12.151 -4.374 1.00 97.69 87 THR A N 1
ATOM 662 C CA . THR A 1 87 ? -5.229 -11.462 -3.550 1.00 97.69 87 THR A CA 1
ATOM 663 C C . THR A 1 87 ? -5.324 -12.167 -2.209 1.00 97.69 87 THR A C 1
ATOM 665 O O . THR A 1 87 ? -5.604 -13.365 -2.137 1.00 97.69 87 THR A O 1
ATOM 668 N N . ILE A 1 88 ? -5.082 -11.426 -1.136 1.00 96.94 88 ILE A N 1
ATOM 669 C CA . ILE A 1 88 ? -5.087 -11.920 0.236 1.00 96.94 88 ILE A CA 1
ATOM 670 C C . ILE A 1 88 ? -6.229 -11.269 1.001 1.00 96.94 88 ILE A C 1
ATOM 672 O O . ILE A 1 88 ? -6.426 -10.058 0.932 1.00 96.94 88 ILE A O 1
ATOM 676 N N . ARG A 1 89 ? -6.942 -12.086 1.774 1.00 98.50 89 ARG A N 1
ATOM 677 C CA . ARG A 1 89 ? -7.886 -11.647 2.796 1.00 98.50 89 ARG A CA 1
ATOM 678 C C . ARG A 1 89 ? -7.207 -11.725 4.156 1.00 98.50 89 ARG A C 1
ATOM 680 O O . ARG A 1 89 ? -6.758 -12.795 4.560 1.00 98.50 89 ARG A O 1
ATOM 687 N N . CYS A 1 90 ? -7.134 -10.602 4.855 1.00 98.19 90 CYS A N 1
ATOM 688 C CA . CYS A 1 90 ? -6.792 -10.544 6.269 1.00 98.19 90 CYS A CA 1
ATOM 689 C C . CYS A 1 90 ? -8.087 -10.601 7.081 1.00 98.19 90 CYS A C 1
ATOM 691 O O . CYS A 1 90 ? -9.028 -9.876 6.776 1.00 98.19 90 CYS A O 1
ATOM 693 N N . SER A 1 91 ? -8.141 -11.445 8.105 1.00 98.31 91 SER A N 1
ATOM 694 C CA . SER A 1 91 ? -9.266 -11.534 9.037 1.00 98.31 91 SER A CA 1
ATOM 695 C C . SER A 1 91 ? -8.791 -11.208 10.448 1.00 98.31 91 SER A C 1
ATOM 697 O O . SER A 1 91 ? -7.876 -11.855 10.962 1.00 98.31 91 SER A O 1
ATOM 699 N N . LEU A 1 92 ? -9.410 -10.210 11.077 1.00 97.75 92 LEU A N 1
ATOM 700 C CA . LEU A 1 92 ? -9.079 -9.777 12.431 1.00 97.75 92 LEU A CA 1
ATOM 701 C C . LEU A 1 92 ? -10.055 -10.379 13.433 1.00 97.75 92 LEU A C 1
ATOM 703 O O . LEU A 1 92 ? -11.266 -10.212 13.297 1.00 97.75 92 LEU A O 1
ATOM 707 N N . HIS A 1 93 ? -9.524 -11.045 14.454 1.00 97.69 93 HIS A N 1
ATOM 708 C CA . HIS A 1 93 ? -10.305 -11.749 15.462 1.00 97.69 93 HIS A CA 1
ATOM 709 C C . HIS A 1 93 ? -10.032 -11.218 16.865 1.00 97.69 93 HIS A C 1
ATOM 711 O O . HIS A 1 93 ? -8.892 -10.893 17.208 1.00 97.69 93 HIS A O 1
ATOM 717 N N . LYS A 1 94 ? -11.070 -11.226 17.704 1.00 96.00 94 LYS A N 1
ATOM 718 C CA . LYS A 1 94 ? -10.979 -10.992 19.147 1.00 96.00 94 LYS A CA 1
ATOM 719 C C . LYS A 1 94 ? -11.653 -12.146 19.869 1.00 96.00 94 LYS A C 1
ATOM 721 O O . LYS A 1 94 ? -12.825 -12.410 19.627 1.00 96.00 94 LYS A O 1
ATOM 726 N N . ASN A 1 95 ? -10.920 -12.848 20.731 1.00 94.94 95 ASN A N 1
ATOM 727 C CA . ASN A 1 95 ? -11.446 -13.987 21.497 1.00 94.94 95 ASN A CA 1
ATOM 728 C C . ASN A 1 95 ? -12.152 -15.047 20.620 1.00 94.94 95 ASN A C 1
ATOM 730 O O . ASN A 1 95 ? -13.194 -15.576 20.991 1.00 94.94 95 ASN A O 1
ATOM 734 N N . GLY A 1 96 ? -11.614 -15.318 19.425 1.00 91.12 96 GLY A N 1
ATOM 735 C CA . GLY A 1 96 ? -12.188 -16.269 18.464 1.00 91.12 96 GLY A CA 1
ATOM 736 C C . GLY A 1 96 ? -13.337 -15.726 17.602 1.00 91.12 96 GLY A C 1
ATOM 737 O O . GLY A 1 96 ? -13.706 -16.372 16.626 1.00 91.12 96 GLY A O 1
ATOM 738 N N . GLN A 1 97 ? -13.868 -14.536 17.891 1.00 96.81 97 GLN A N 1
ATOM 739 C CA . GLN A 1 97 ? -14.886 -13.891 17.064 1.00 96.81 97 GLN A CA 1
ATOM 740 C C . GLN A 1 97 ? -14.240 -13.077 15.940 1.00 96.81 97 GLN A C 1
ATOM 742 O O . GLN A 1 97 ? -13.350 -12.263 16.197 1.00 96.81 97 GLN A O 1
ATOM 747 N N . LEU A 1 98 ? -14.717 -13.260 14.707 1.00 97.06 98 LEU A N 1
ATOM 748 C CA . LEU A 1 98 ? -14.356 -12.415 13.568 1.00 97.06 98 LEU A CA 1
ATOM 749 C C . LEU A 1 98 ? -14.914 -10.999 13.767 1.00 97.06 98 LEU A C 1
ATOM 751 O O . LEU A 1 98 ? -16.121 -10.826 13.924 1.00 97.06 98 LEU A O 1
ATOM 755 N N . ILE A 1 99 ? -14.032 -10.000 13.755 1.00 97.56 99 ILE A N 1
ATOM 756 C CA . ILE A 1 99 ? -14.374 -8.584 13.947 1.00 97.56 99 ILE A CA 1
ATOM 757 C C . ILE A 1 99 ? -14.477 -7.860 12.611 1.00 97.56 99 ILE A C 1
ATOM 759 O O . ILE A 1 99 ? -15.444 -7.148 12.364 1.00 97.56 99 ILE A O 1
ATOM 763 N N . THR A 1 100 ? -13.472 -8.026 11.754 1.00 97.69 100 THR A N 1
ATOM 764 C CA . THR A 1 100 ? -13.462 -7.420 10.423 1.00 97.69 100 THR A CA 1
ATOM 765 C C . THR A 1 100 ? -12.556 -8.197 9.481 1.00 97.69 100 THR A C 1
ATOM 767 O O . THR A 1 100 ? -11.767 -9.049 9.905 1.00 97.69 100 THR A O 1
ATOM 770 N N . GLN A 1 101 ? -12.643 -7.860 8.202 1.00 98.06 101 GLN A N 1
ATOM 771 C CA . GLN A 1 101 ? -11.756 -8.351 7.167 1.00 98.06 101 GLN A CA 1
ATOM 772 C C . GLN A 1 101 ? -11.234 -7.191 6.327 1.00 98.06 101 GLN A C 1
ATOM 774 O O . GLN A 1 101 ? -11.891 -6.162 6.207 1.00 98.06 101 GLN A O 1
ATOM 779 N N . GLY A 1 102 ? -10.059 -7.389 5.745 1.00 96.31 102 GLY A N 1
ATOM 780 C CA . GLY A 1 102 ? -9.481 -6.500 4.747 1.00 96.31 102 GLY A CA 1
ATOM 781 C C . GLY A 1 102 ? -8.934 -7.296 3.574 1.00 96.31 102 GLY A C 1
ATOM 782 O O . GLY A 1 102 ? -8.559 -8.464 3.723 1.00 96.31 102 GLY A O 1
ATOM 783 N N . ILE A 1 103 ? -8.903 -6.679 2.403 1.00 97.50 103 ILE A N 1
ATOM 784 C CA . ILE A 1 103 ? -8.437 -7.264 1.153 1.00 97.50 103 ILE A CA 1
ATOM 785 C C . ILE A 1 103 ? -7.205 -6.504 0.672 1.00 97.50 103 ILE A C 1
ATOM 787 O O . ILE A 1 103 ? -7.146 -5.280 0.676 1.00 97.50 103 ILE A O 1
ATOM 791 N N . GLY A 1 104 ? -6.200 -7.249 0.226 1.00 95.75 104 GLY A N 1
ATOM 792 C CA . GLY A 1 104 ? -5.010 -6.694 -0.399 1.00 95.75 104 GLY A CA 1
ATOM 793 C C . GLY A 1 104 ? -4.652 -7.486 -1.636 1.00 95.75 104 GLY A C 1
ATOM 794 O O . GLY A 1 104 ? -4.635 -8.715 -1.604 1.00 95.75 104 GLY A O 1
ATOM 795 N N . SER A 1 105 ? -4.346 -6.787 -2.723 1.00 95.50 105 SER A N 1
ATOM 796 C CA . SER A 1 105 ? -3.860 -7.409 -3.950 1.00 95.50 105 SER A CA 1
ATOM 797 C C . SER A 1 105 ? -2.512 -6.836 -4.366 1.00 95.50 105 SER A C 1
ATOM 799 O O . SER A 1 105 ? -2.167 -5.699 -4.027 1.00 95.50 105 SER A O 1
ATOM 801 N N . CYS A 1 106 ? -1.720 -7.655 -5.051 1.00 95.06 106 CYS A N 1
ATOM 802 C CA . CYS A 1 106 ? -0.446 -7.249 -5.626 1.00 95.06 106 CYS A CA 1
ATOM 803 C C . CYS A 1 106 ? -0.134 -8.098 -6.859 1.00 95.06 106 CYS A C 1
ATOM 805 O O . CYS A 1 106 ? -0.379 -9.309 -6.834 1.00 95.06 106 CYS A O 1
ATOM 807 N N . ASN A 1 107 ? 0.392 -7.491 -7.926 1.00 95.69 107 ASN A N 1
ATOM 808 C CA . ASN A 1 107 ? 0.759 -8.233 -9.135 1.00 95.69 107 ASN A CA 1
ATOM 809 C C . ASN A 1 107 ? 2.015 -7.710 -9.849 1.00 95.69 107 ASN A C 1
ATOM 811 O O . ASN A 1 107 ? 2.357 -6.531 -9.765 1.00 95.69 107 ASN A O 1
ATOM 815 N N . SER A 1 108 ? 2.673 -8.589 -10.609 1.00 94.31 108 SER A N 1
ATOM 816 C CA . SER A 1 108 ? 3.916 -8.301 -11.338 1.00 94.31 108 SER A CA 1
ATOM 817 C C . SER A 1 108 ? 3.767 -7.237 -12.430 1.00 94.31 108 SER A C 1
ATOM 819 O O . SER A 1 108 ? 4.766 -6.666 -12.861 1.00 94.31 108 SER A O 1
ATOM 821 N N . ARG A 1 109 ? 2.537 -6.910 -12.859 1.00 93.50 109 ARG A N 1
ATOM 822 C CA . ARG A 1 109 ? 2.271 -5.851 -13.846 1.00 93.50 109 ARG A CA 1
ATOM 823 C C . ARG A 1 109 ? 2.169 -4.451 -13.238 1.00 93.50 109 ARG A C 1
ATOM 825 O O . ARG A 1 109 ? 2.114 -3.483 -14.003 1.00 93.50 109 ARG A O 1
ATOM 832 N N . GLU A 1 110 ? 2.192 -4.300 -11.912 1.00 90.88 110 GLU A N 1
ATOM 833 C CA . GLU A 1 110 ? 2.331 -2.979 -11.288 1.00 90.88 110 GLU A CA 1
ATOM 834 C C . GLU A 1 110 ? 3.641 -2.313 -11.733 1.00 90.88 110 GLU A C 1
ATOM 836 O O . GLU A 1 110 ? 4.687 -2.953 -11.840 1.00 90.88 110 GLU A O 1
ATOM 841 N N . SER A 1 111 ? 3.607 -0.998 -11.975 1.00 89.12 111 SER A N 1
ATOM 842 C CA . SER A 1 111 ? 4.716 -0.268 -12.608 1.00 89.12 111 SER A CA 1
ATOM 843 C C . SER A 1 111 ? 6.064 -0.423 -11.891 1.00 89.12 111 SER A C 1
ATOM 845 O O . SER A 1 111 ? 7.095 -0.330 -12.551 1.00 89.12 111 SER A O 1
ATOM 847 N N . LYS A 1 112 ? 6.056 -0.592 -10.566 1.00 85.31 112 LYS A N 1
ATOM 848 C CA . LYS A 1 112 ? 7.253 -0.737 -9.723 1.00 85.31 112 LYS A CA 1
ATOM 849 C C . LYS A 1 112 ? 7.904 -2.119 -9.792 1.00 85.31 112 LYS A C 1
ATOM 851 O O . LYS A 1 112 ? 9.073 -2.238 -9.456 1.00 85.31 112 LYS A O 1
ATOM 856 N N . TYR A 1 113 ? 7.154 -3.140 -10.205 1.00 91.19 113 TYR A N 1
ATOM 857 C CA . TYR A 1 113 ? 7.666 -4.500 -10.380 1.00 91.19 113 TYR A CA 1
ATOM 858 C C . TYR A 1 113 ? 7.930 -4.786 -11.849 1.00 91.19 113 TYR A C 1
ATOM 860 O O . TYR A 1 113 ? 8.961 -5.355 -12.180 1.00 91.19 113 TYR A O 1
ATOM 868 N N . ARG A 1 114 ? 7.040 -4.317 -12.733 1.00 91.69 114 ARG A N 1
ATOM 869 C CA . ARG A 1 114 ? 7.129 -4.530 -14.179 1.00 91.69 114 ARG A CA 1
ATOM 870 C C . ARG A 1 114 ? 8.341 -3.864 -14.824 1.00 91.69 114 ARG A C 1
ATOM 872 O O . ARG A 1 114 ? 8.788 -4.311 -15.874 1.00 91.69 114 ARG A O 1
ATOM 879 N N . TYR A 1 115 ? 8.826 -2.765 -14.254 1.00 92.19 115 TYR A N 1
ATOM 880 C CA . TYR A 1 115 ? 9.872 -1.962 -14.873 1.00 92.19 115 TYR A CA 1
ATOM 881 C C . TYR A 1 115 ? 10.997 -1.647 -13.902 1.00 92.19 115 TYR A C 1
ATOM 883 O O . TYR A 1 115 ? 10.749 -1.368 -12.730 1.00 92.19 115 TYR A O 1
ATOM 891 N N . ARG A 1 116 ? 12.213 -1.563 -14.439 1.00 90.62 116 ARG A N 1
ATOM 892 C CA . ARG A 1 116 ? 13.399 -1.068 -13.736 1.00 90.62 116 ARG A CA 1
ATOM 893 C C . ARG A 1 116 ? 14.036 0.096 -14.491 1.00 90.62 116 ARG A C 1
ATOM 895 O O . ARG A 1 116 ? 13.855 0.252 -15.700 1.00 90.62 116 ARG A O 1
ATOM 902 N N . TRP A 1 117 ? 14.738 0.952 -13.753 1.00 90.25 117 TRP A N 1
ATOM 903 C CA . TRP A 1 117 ? 15.490 2.077 -14.310 1.00 90.25 117 TRP A CA 1
ATOM 904 C C . TRP A 1 117 ? 16.957 1.691 -14.430 1.00 90.25 117 TRP A C 1
ATOM 906 O O . TRP A 1 117 ? 17.602 1.433 -13.417 1.00 90.25 117 TRP A O 1
ATOM 916 N N . VAL A 1 118 ? 17.476 1.690 -15.653 1.00 90.88 118 VAL A N 1
ATOM 917 C CA . VAL A 1 118 ? 18.817 1.190 -15.980 1.00 90.88 118 VAL A CA 1
ATOM 918 C C . VAL A 1 118 ? 19.664 2.271 -16.634 1.00 90.88 118 VAL A C 1
ATOM 920 O O . VAL A 1 118 ? 19.124 3.246 -17.171 1.00 90.88 118 VAL A O 1
ATOM 923 N N . GLN A 1 119 ? 20.988 2.134 -16.578 1.00 93.56 119 GLN A N 1
ATOM 924 C CA . GLN A 1 119 ? 21.865 3.019 -17.338 1.00 93.56 119 GLN A CA 1
ATOM 925 C C . GLN A 1 119 ? 21.810 2.664 -18.824 1.00 93.56 119 GLN A C 1
ATOM 927 O O . GLN A 1 119 ? 21.340 1.597 -19.209 1.00 93.56 119 GLN A O 1
ATOM 932 N N . LYS A 1 120 ? 22.312 3.560 -19.679 1.00 92.50 120 LYS A N 1
ATOM 933 C CA . LYS A 1 120 ? 22.324 3.337 -21.132 1.00 92.50 120 LYS A CA 1
ATOM 934 C C . LYS A 1 120 ? 23.037 2.034 -21.523 1.00 92.50 120 LYS A C 1
ATOM 936 O O . LYS A 1 120 ? 22.602 1.374 -22.460 1.00 92.50 120 LYS A O 1
ATOM 941 N N . ASN A 1 121 ? 24.106 1.688 -20.808 1.00 93.25 121 ASN A N 1
ATOM 942 C CA . ASN A 1 121 ? 24.928 0.507 -21.082 1.00 93.25 121 ASN A CA 1
ATOM 943 C C . ASN A 1 121 ? 24.243 -0.805 -20.671 1.00 93.25 121 ASN A C 1
ATOM 945 O O . ASN A 1 121 ? 24.571 -1.851 -21.214 1.00 93.25 121 ASN A O 1
ATOM 949 N N . ASP A 1 122 ? 23.261 -0.730 -19.770 1.00 92.94 122 ASP A N 1
ATOM 950 C CA . ASP A 1 122 ? 22.538 -1.881 -19.219 1.00 92.94 122 ASP A CA 1
ATOM 951 C C . ASP A 1 122 ? 21.203 -2.136 -19.946 1.00 92.94 122 ASP A C 1
ATOM 953 O O . ASP A 1 122 ? 20.366 -2.917 -19.488 1.00 92.94 122 ASP A O 1
ATOM 957 N N . ILE A 1 123 ? 20.950 -1.430 -21.054 1.00 93.50 123 ILE A N 1
ATOM 958 C CA . ILE A 1 123 ? 19.764 -1.654 -21.881 1.00 93.50 123 ILE A CA 1
ATOM 959 C C . ILE A 1 123 ? 19.913 -3.021 -22.570 1.00 93.50 123 ILE A C 1
ATOM 961 O O . ILE A 1 123 ? 20.924 -3.244 -23.240 1.00 93.50 123 ILE A O 1
ATOM 965 N N . PRO A 1 124 ? 18.916 -3.921 -22.466 1.00 93.19 124 PRO A N 1
ATOM 966 C CA . PRO A 1 124 ? 18.981 -5.228 -23.110 1.00 93.19 124 PRO A CA 1
ATOM 967 C C . PRO A 1 124 ? 19.229 -5.138 -24.619 1.00 93.19 124 PRO A C 1
ATOM 969 O O . PRO A 1 124 ? 18.697 -4.261 -25.311 1.00 93.19 124 PRO A O 1
ATOM 972 N N . ALA A 1 125 ? 20.014 -6.081 -25.143 1.00 91.69 125 ALA A N 1
ATOM 973 C CA . ALA A 1 125 ? 20.320 -6.151 -26.566 1.00 91.69 125 ALA A CA 1
ATOM 974 C C . ALA A 1 125 ? 19.032 -6.226 -27.408 1.00 91.69 125 ALA A C 1
ATOM 976 O O . ALA A 1 125 ? 18.102 -6.964 -27.093 1.00 91.69 125 ALA A O 1
ATOM 977 N N . GLY A 1 126 ? 18.975 -5.444 -28.489 1.00 90.94 126 GLY A N 1
ATOM 978 C CA . GLY A 1 126 ? 17.806 -5.369 -29.374 1.00 90.94 126 GLY A CA 1
ATOM 979 C C . GLY A 1 126 ? 16.740 -4.351 -28.955 1.00 90.94 126 GLY A C 1
ATOM 980 O O . GLY A 1 126 ? 15.839 -4.066 -29.743 1.00 90.94 126 GLY A O 1
ATOM 981 N N . VAL A 1 127 ? 16.852 -3.737 -27.773 1.00 92.94 127 VAL A N 1
ATOM 982 C CA . VAL A 1 127 ? 15.959 -2.648 -27.356 1.00 92.94 127 VAL A CA 1
ATOM 983 C C . VAL A 1 127 ? 16.498 -1.307 -27.853 1.00 92.94 127 VAL A C 1
ATOM 985 O O . VAL A 1 127 ? 17.638 -0.939 -27.583 1.00 92.94 127 VAL A O 1
ATOM 988 N N . ASN A 1 128 ? 15.667 -0.541 -28.565 1.00 92.94 128 ASN A N 1
ATOM 989 C CA . ASN A 1 128 ? 16.038 0.795 -29.031 1.00 92.94 128 ASN A CA 1
ATOM 990 C C . ASN A 1 128 ? 15.912 1.825 -27.885 1.00 92.94 128 ASN A C 1
ATOM 992 O O . ASN A 1 128 ? 14.798 2.075 -27.418 1.00 92.94 128 ASN A O 1
ATOM 996 N N . PRO A 1 129 ? 16.997 2.498 -27.455 1.00 91.06 129 PRO A N 1
ATOM 997 C CA . PRO A 1 129 ? 16.936 3.471 -26.361 1.00 91.06 129 PRO A CA 1
ATOM 998 C C . PRO A 1 129 ? 15.990 4.649 -26.630 1.00 91.06 129 PRO A C 1
ATOM 1000 O O . PRO A 1 129 ? 15.395 5.183 -25.697 1.00 91.06 129 PRO A O 1
ATOM 1003 N N . ASN A 1 130 ? 15.803 5.028 -27.900 1.00 92.00 130 ASN A N 1
ATOM 1004 C CA . ASN A 1 130 ? 14.963 6.166 -28.287 1.00 92.00 130 ASN A CA 1
ATOM 1005 C C . ASN A 1 130 ? 13.464 5.908 -28.071 1.00 92.00 130 ASN A C 1
ATOM 1007 O O . ASN A 1 130 ? 12.676 6.850 -28.080 1.00 92.00 130 ASN A O 1
ATOM 1011 N N . THR A 1 131 ? 13.056 4.649 -27.883 1.00 93.62 131 THR A N 1
ATOM 1012 C CA . THR A 1 131 ? 11.655 4.284 -27.619 1.00 93.62 131 THR A CA 1
ATOM 1013 C C . THR A 1 131 ? 11.330 4.193 -26.128 1.00 93.62 131 THR A C 1
ATOM 1015 O O . THR A 1 131 ? 10.174 3.994 -25.759 1.00 93.62 131 THR A O 1
ATOM 1018 N N . LEU A 1 132 ? 12.335 4.308 -25.257 1.00 93.25 132 LEU A N 1
ATOM 1019 C CA . LEU A 1 132 ? 12.176 4.127 -23.818 1.00 93.25 132 LEU A CA 1
ATOM 1020 C C . LEU A 1 132 ? 11.869 5.449 -23.115 1.00 93.25 132 LEU A C 1
ATOM 1022 O O . LEU A 1 132 ? 12.348 6.516 -23.495 1.00 93.25 132 LEU A O 1
ATOM 1026 N N . LYS A 1 133 ? 11.105 5.373 -22.019 1.00 92.69 133 LYS A N 1
ATOM 1027 C CA . LYS A 1 133 ? 10.954 6.520 -21.115 1.00 92.69 133 LYS A CA 1
ATOM 1028 C C . LYS A 1 133 ? 12.287 6.784 -20.425 1.00 92.69 133 LYS A C 1
ATOM 1030 O O . LYS A 1 133 ? 12.905 5.849 -19.915 1.00 92.69 133 LYS A O 1
ATOM 1035 N N . THR A 1 134 ? 12.677 8.050 -20.344 1.00 91.94 134 THR A N 1
ATOM 1036 C CA . THR A 1 134 ? 13.893 8.478 -19.654 1.00 91.94 134 THR A CA 1
ATOM 1037 C C . THR A 1 134 ? 13.562 9.300 -18.415 1.00 91.94 134 THR A C 1
ATOM 1039 O O . THR A 1 134 ? 12.563 10.021 -18.364 1.00 91.94 134 THR A O 1
ATOM 1042 N N . LYS A 1 135 ? 14.381 9.152 -17.374 1.00 84.75 135 LYS A N 1
ATOM 1043 C CA . LYS A 1 135 ? 14.299 9.938 -16.139 1.00 84.75 135 LYS A CA 1
ATOM 1044 C C . LYS A 1 135 ? 15.678 9.949 -15.491 1.00 84.75 135 LYS A C 1
ATOM 1046 O O . LYS A 1 135 ? 16.258 8.886 -15.302 1.00 84.75 135 LYS A O 1
ATOM 1051 N N . TRP A 1 136 ? 16.200 11.133 -15.168 1.00 83.50 136 TRP A N 1
ATOM 1052 C CA . TRP A 1 136 ? 17.503 11.289 -14.498 1.00 83.50 136 TRP A CA 1
ATOM 1053 C C . TRP A 1 136 ? 18.666 10.566 -15.206 1.00 83.50 136 TRP A C 1
ATOM 1055 O O . TRP A 1 136 ? 19.459 9.885 -14.568 1.00 83.50 136 TRP A O 1
ATOM 1065 N N . GLY A 1 137 ? 18.720 10.629 -16.542 1.00 84.44 137 GLY A N 1
ATOM 1066 C CA . GLY A 1 137 ? 19.749 9.932 -17.331 1.00 84.44 137 GLY A CA 1
ATOM 1067 C C . GLY A 1 137 ? 19.591 8.405 -17.411 1.00 84.44 137 GLY A C 1
ATOM 1068 O O . GLY A 1 137 ? 20.366 7.753 -18.106 1.00 84.44 137 GLY A O 1
ATOM 1069 N N . LYS A 1 138 ? 18.571 7.832 -16.760 1.00 90.00 138 LYS A N 1
ATOM 1070 C CA . LYS A 1 138 ? 18.238 6.403 -16.806 1.00 90.00 138 LYS A CA 1
ATOM 1071 C C . LYS A 1 138 ? 17.116 6.116 -17.796 1.00 90.00 138 LYS A C 1
ATOM 1073 O O . LYS A 1 138 ? 16.285 6.981 -18.085 1.00 90.00 138 LYS A O 1
ATOM 1078 N N . TYR A 1 139 ? 17.065 4.872 -18.253 1.00 94.25 139 TYR A N 1
ATOM 1079 C CA . TYR A 1 139 ? 16.087 4.346 -19.200 1.00 94.25 139 TYR A CA 1
ATOM 1080 C C . TYR A 1 139 ? 15.185 3.341 -18.494 1.00 94.25 139 TYR A C 1
ATOM 1082 O O . TYR A 1 139 ? 15.648 2.520 -17.705 1.00 94.25 139 TYR A O 1
ATOM 1090 N N . ARG A 1 140 ? 13.881 3.417 -18.747 1.00 94.62 140 ARG A N 1
ATOM 1091 C CA . ARG A 1 140 ? 12.904 2.490 -18.177 1.00 94.62 140 ARG A CA 1
ATOM 1092 C C . ARG A 1 140 ? 12.734 1.289 -19.096 1.00 94.62 140 ARG A C 1
ATOM 1094 O O . ARG A 1 140 ? 12.152 1.436 -20.168 1.00 94.62 140 ARG A O 1
ATOM 1101 N N . VAL A 1 141 ? 13.183 0.127 -18.646 1.00 93.75 141 VAL A N 1
ATOM 1102 C CA . VAL A 1 141 ? 13.074 -1.156 -19.361 1.00 93.75 141 VAL A CA 1
ATOM 1103 C C . VAL A 1 141 ? 12.139 -2.103 -18.616 1.00 93.75 141 VAL A C 1
ATOM 1105 O O . VAL A 1 141 ? 11.816 -1.860 -17.448 1.00 93.75 141 VAL A O 1
ATOM 1108 N N . GLU A 1 142 ? 11.660 -3.148 -19.294 1.00 92.56 142 GLU A N 1
ATOM 1109 C CA . GLU A 1 142 ? 10.971 -4.243 -18.604 1.00 92.56 142 GLU A CA 1
ATOM 1110 C C . GLU A 1 142 ? 11.929 -4.932 -17.632 1.00 92.56 142 GLU A C 1
ATOM 1112 O O . GLU A 1 142 ? 13.135 -4.998 -17.865 1.00 92.56 142 GLU A O 1
ATOM 1117 N N . ASN A 1 143 ? 11.380 -5.363 -16.504 1.00 90.56 143 ASN A N 1
ATOM 1118 C CA . ASN A 1 143 ? 12.127 -6.078 -15.492 1.00 90.56 143 ASN A CA 1
ATOM 1119 C C . ASN A 1 143 ? 12.238 -7.553 -15.895 1.00 90.56 143 ASN A C 1
ATOM 1121 O O . ASN A 1 143 ? 11.233 -8.204 -16.163 1.00 90.56 143 ASN A O 1
ATOM 1125 N N . ASP A 1 144 ? 13.461 -8.049 -15.945 1.00 87.62 144 ASP A N 1
ATOM 1126 C CA . ASP A 1 144 ? 13.850 -9.432 -16.210 1.00 87.62 144 ASP A CA 1
ATOM 1127 C C . ASP A 1 144 ? 13.845 -10.289 -14.935 1.00 87.62 144 ASP A C 1
ATOM 1129 O O . ASP A 1 144 ? 13.589 -11.489 -15.007 1.00 87.62 144 ASP A O 1
ATOM 1133 N N . ASP A 1 145 ? 13.970 -9.671 -13.760 1.00 87.69 145 ASP A N 1
ATOM 1134 C CA . ASP A 1 145 ? 14.039 -10.354 -12.461 1.00 87.69 145 ASP A CA 1
ATOM 1135 C C . ASP A 1 145 ? 12.650 -10.574 -11.825 1.00 87.69 145 ASP A C 1
ATOM 1137 O O . ASP A 1 145 ? 12.480 -10.590 -10.604 1.00 87.69 145 ASP A O 1
ATOM 1141 N N . ILE A 1 146 ? 11.596 -10.706 -12.639 1.00 89.25 146 ILE A N 1
ATOM 1142 C CA . ILE A 1 146 ? 10.211 -10.808 -12.138 1.00 89.25 146 ILE A CA 1
ATOM 1143 C C . ILE A 1 146 ? 10.004 -12.052 -11.263 1.00 89.25 146 ILE A C 1
ATOM 1145 O O . ILE A 1 146 ? 9.234 -12.008 -10.300 1.00 89.25 146 ILE A O 1
ATOM 1149 N N . TYR A 1 147 ? 10.707 -13.143 -11.560 1.00 89.38 147 TYR A N 1
ATOM 1150 C CA . TYR A 1 147 ? 10.611 -14.404 -10.822 1.00 89.38 147 TYR A CA 1
ATOM 1151 C C . TYR A 1 147 ? 11.125 -14.285 -9.379 1.00 89.38 147 TYR A C 1
ATOM 1153 O O . TYR A 1 147 ? 10.561 -14.897 -8.471 1.00 89.38 147 TYR A O 1
ATOM 1161 N N . ASP A 1 148 ? 12.104 -13.414 -9.131 1.00 88.94 148 ASP A N 1
ATOM 1162 C CA . ASP A 1 148 ? 12.623 -13.160 -7.782 1.00 88.94 148 ASP A CA 1
ATOM 1163 C C . ASP A 1 148 ? 11.658 -12.311 -6.937 1.00 88.94 148 ASP A C 1
ATOM 1165 O O . ASP A 1 148 ? 11.726 -12.279 -5.703 1.00 88.94 148 ASP A O 1
ATOM 1169 N N . LEU A 1 149 ? 10.690 -11.652 -7.581 1.00 88.25 149 LEU A N 1
ATOM 1170 C CA . LEU A 1 149 ? 9.714 -10.795 -6.914 1.00 88.25 149 LEU A CA 1
ATOM 1171 C C . LEU A 1 149 ? 8.482 -11.543 -6.403 1.00 88.25 149 LEU A C 1
ATOM 1173 O O . LEU A 1 149 ? 7.703 -10.950 -5.660 1.00 88.25 149 LEU A O 1
ATOM 1177 N N . VAL A 1 150 ? 8.307 -12.828 -6.715 1.00 90.19 150 VAL A N 1
ATOM 1178 C CA . VAL A 1 150 ? 7.144 -13.649 -6.316 1.00 90.19 150 VAL A CA 1
ATOM 1179 C C . VAL A 1 150 ? 6.822 -13.505 -4.817 1.00 90.19 150 VAL A C 1
ATOM 1181 O O . VAL A 1 150 ? 5.700 -13.162 -4.434 1.00 90.19 150 VAL A O 1
ATOM 1184 N N . ASN A 1 151 ? 7.824 -13.661 -3.944 1.00 89.31 151 ASN A N 1
ATOM 1185 C CA . ASN A 1 151 ? 7.646 -13.508 -2.494 1.00 89.31 151 ASN A CA 1
ATOM 1186 C C . ASN A 1 151 ? 7.367 -12.053 -2.083 1.00 89.31 151 ASN A C 1
ATOM 1188 O O . ASN A 1 151 ? 6.594 -11.795 -1.159 1.00 89.31 151 ASN A O 1
ATOM 1192 N N . THR A 1 152 ? 7.989 -11.093 -2.768 1.00 91.19 152 THR A N 1
ATOM 1193 C CA . THR A 1 152 ? 7.752 -9.662 -2.549 1.00 91.19 152 THR A CA 1
ATOM 1194 C C . THR A 1 152 ? 6.302 -9.310 -2.866 1.00 91.19 152 THR A C 1
ATOM 1196 O O . THR A 1 152 ? 5.647 -8.666 -2.048 1.00 91.19 152 THR A O 1
ATOM 1199 N N . LEU A 1 153 ? 5.761 -9.793 -3.986 1.00 90.25 153 LEU A N 1
ATOM 1200 C CA . LEU A 1 153 ? 4.367 -9.597 -4.385 1.00 90.25 153 LEU A CA 1
ATOM 1201 C C . LEU A 1 153 ? 3.406 -10.191 -3.350 1.00 90.25 153 LEU A C 1
ATOM 1203 O O . LEU A 1 153 ? 2.501 -9.498 -2.881 1.00 90.25 153 LEU A O 1
ATOM 1207 N N . LEU A 1 154 ? 3.648 -11.432 -2.920 1.00 89.50 154 LEU A N 1
ATOM 1208 C CA . LEU A 1 154 ? 2.838 -12.096 -1.898 1.00 89.50 154 LEU A CA 1
ATOM 1209 C C . LEU A 1 154 ? 2.847 -11.323 -0.568 1.00 89.50 154 LEU A C 1
ATOM 1211 O O . LEU A 1 154 ? 1.795 -11.054 0.018 1.00 89.50 154 LEU A O 1
ATOM 1215 N N . LYS A 1 155 ? 4.032 -10.922 -0.089 1.00 92.81 155 LYS A N 1
ATOM 1216 C CA . LYS A 1 155 ? 4.176 -10.142 1.152 1.00 92.81 155 LYS A CA 1
ATOM 1217 C C . LYS A 1 155 ? 3.539 -8.759 1.039 1.00 92.81 155 LYS A C 1
ATOM 1219 O O . LYS A 1 155 ? 2.995 -8.268 2.027 1.00 92.81 155 LYS A O 1
ATOM 1224 N N . MET A 1 156 ? 3.565 -8.150 -0.142 1.00 91.44 156 MET A N 1
ATOM 1225 C CA . MET A 1 156 ? 2.923 -6.862 -0.395 1.00 91.44 156 MET A CA 1
ATOM 1226 C C . MET A 1 156 ? 1.401 -6.977 -0.387 1.00 91.44 156 MET A C 1
ATOM 1228 O O . MET A 1 156 ? 0.756 -6.199 0.313 1.00 91.44 156 MET A O 1
ATOM 1232 N N . ALA A 1 157 ? 0.826 -7.994 -1.036 1.00 93.88 157 ALA A N 1
ATOM 1233 C CA . ALA A 1 157 ? -0.607 -8.278 -0.937 1.00 93.88 157 ALA A CA 1
ATOM 1234 C C . ALA A 1 157 ? -1.031 -8.506 0.526 1.00 93.88 157 ALA A C 1
ATOM 1236 O O . ALA A 1 157 ? -2.018 -7.933 0.985 1.00 93.88 157 ALA A O 1
ATOM 1237 N N . LYS A 1 158 ? -0.236 -9.266 1.295 1.00 94.62 158 LYS A N 1
ATOM 1238 C CA . LYS A 1 158 ? -0.497 -9.532 2.718 1.00 94.62 158 LYS A CA 1
ATOM 1239 C C . LYS A 1 158 ? -0.490 -8.248 3.545 1.00 94.62 158 LYS A C 1
ATOM 1241 O O . LYS A 1 158 ? -1.382 -8.039 4.363 1.00 94.62 158 LYS A O 1
ATOM 1246 N N . LYS A 1 159 ? 0.515 -7.393 3.332 1.00 93.81 159 LYS A N 1
ATOM 1247 C CA . LYS A 1 159 ? 0.644 -6.104 4.020 1.00 93.81 159 LYS A CA 1
ATOM 1248 C C . LYS A 1 159 ? -0.561 -5.208 3.728 1.00 93.81 159 LYS A C 1
ATOM 1250 O O . LYS A 1 159 ? -1.173 -4.714 4.670 1.00 93.81 159 LYS A O 1
ATOM 1255 N N . ARG A 1 160 ? -0.930 -5.056 2.451 1.00 94.62 160 ARG A N 1
ATOM 1256 C CA . ARG A 1 160 ? -2.091 -4.258 2.025 1.00 94.62 160 ARG A CA 1
ATOM 1257 C C . ARG A 1 160 ? -3.387 -4.765 2.662 1.00 94.62 160 ARG A C 1
ATOM 1259 O O . ARG A 1 160 ? -4.148 -3.962 3.184 1.00 94.62 160 ARG A O 1
ATOM 1266 N N . ALA A 1 161 ? -3.578 -6.085 2.724 1.00 96.12 161 ALA A N 1
ATOM 1267 C CA . ALA A 1 161 ? -4.749 -6.691 3.360 1.00 96.12 161 ALA A CA 1
ATOM 1268 C C . ALA A 1 161 ? -4.821 -6.400 4.868 1.00 96.12 161 ALA A C 1
ATOM 1270 O O . ALA A 1 161 ? -5.899 -6.160 5.407 1.00 96.12 161 ALA A O 1
ATOM 1271 N N . GLN A 1 162 ? -3.678 -6.422 5.564 1.00 95.62 162 GLN A N 1
ATOM 1272 C CA . GLN A 1 162 ? -3.624 -6.082 6.987 1.00 95.62 162 GLN A CA 1
ATOM 1273 C C . GLN A 1 162 ? -3.931 -4.601 7.221 1.00 95.62 162 GLN A C 1
ATOM 1275 O O . GLN A 1 162 ? -4.718 -4.290 8.111 1.00 95.62 162 GLN A O 1
ATOM 1280 N N . ILE A 1 163 ? -3.331 -3.704 6.433 1.00 94.81 163 ILE A N 1
ATOM 1281 C CA . ILE A 1 163 ? -3.563 -2.257 6.542 1.00 94.81 163 ILE A CA 1
ATOM 1282 C C . ILE A 1 163 ? -5.044 -1.944 6.306 1.00 94.81 163 ILE A C 1
ATOM 1284 O O . ILE A 1 163 ? -5.637 -1.252 7.126 1.00 94.81 163 ILE A O 1
ATOM 1288 N N . ASP A 1 164 ? -5.657 -2.525 5.274 1.00 95.44 164 ASP A N 1
ATOM 1289 C CA . ASP A 1 164 ? -7.091 -2.379 4.989 1.00 95.44 164 ASP A CA 1
ATOM 1290 C C . ASP A 1 164 ? -7.975 -2.745 6.193 1.00 95.44 164 ASP A C 1
ATOM 1292 O O . ASP A 1 164 ? -8.805 -1.961 6.668 1.00 95.44 164 ASP A O 1
ATOM 1296 N N . ALA A 1 165 ? -7.732 -3.932 6.759 1.00 95.69 165 ALA A N 1
ATOM 1297 C CA . ALA A 1 165 ? -8.484 -4.430 7.903 1.00 95.69 165 ALA A CA 1
ATOM 1298 C C . ALA A 1 165 ? -8.302 -3.527 9.135 1.00 95.69 165 ALA A C 1
ATOM 1300 O O . ALA A 1 165 ? -9.258 -3.270 9.871 1.00 95.69 165 ALA A O 1
ATOM 1301 N N . VAL A 1 166 ? -7.080 -3.028 9.354 1.00 94.88 166 VAL A N 1
ATOM 1302 C CA . VAL A 1 166 ? -6.751 -2.132 10.469 1.00 94.88 166 VAL A CA 1
ATOM 1303 C C . VAL A 1 166 ? -7.433 -0.781 10.318 1.00 94.88 166 VAL A C 1
ATOM 1305 O O . VAL A 1 166 ? -8.061 -0.319 11.269 1.00 94.88 166 VAL A O 1
ATOM 1308 N N . LEU A 1 167 ? -7.351 -0.156 9.143 1.00 93.31 167 LEU A N 1
ATOM 1309 C CA . LEU A 1 167 ? -7.993 1.134 8.894 1.00 93.31 167 LEU A CA 1
ATOM 1310 C C . LEU A 1 167 ? -9.508 1.045 9.086 1.00 93.31 167 LEU A C 1
ATOM 1312 O O . LEU A 1 167 ? -10.098 1.940 9.698 1.00 93.31 167 LEU A O 1
ATOM 1316 N N . THR A 1 168 ? -10.101 -0.074 8.662 1.00 92.56 168 THR A N 1
ATOM 1317 C CA . THR A 1 168 ? -11.524 -0.367 8.839 1.00 92.56 168 THR A CA 1
ATOM 1318 C C . THR A 1 168 ? -11.901 -0.503 10.316 1.00 92.56 168 THR A C 1
ATOM 1320 O O . THR A 1 168 ? -12.774 0.220 10.793 1.00 92.56 168 THR A O 1
ATOM 1323 N N . VAL A 1 169 ? -11.245 -1.389 11.079 1.00 93.25 169 VAL A N 1
ATOM 1324 C CA . VAL A 1 169 ? -11.628 -1.627 12.488 1.00 93.25 169 VAL A CA 1
ATOM 1325 C C . VAL A 1 169 ? -11.333 -0.435 13.393 1.00 93.25 169 VAL A C 1
ATOM 1327 O O . VAL A 1 169 ? -12.070 -0.176 14.340 1.00 93.25 169 VAL A O 1
ATOM 1330 N N . ALA A 1 170 ? -10.263 0.303 13.103 1.00 90.81 170 ALA A N 1
ATOM 1331 C CA . ALA A 1 170 ? -9.827 1.436 13.903 1.00 90.81 170 ALA A CA 1
ATOM 1332 C C . ALA A 1 170 ? -10.534 2.748 13.515 1.00 90.81 170 ALA A C 1
ATOM 1334 O O . ALA A 1 170 ? -10.304 3.771 14.158 1.00 90.81 170 ALA A O 1
ATOM 1335 N N . SER A 1 171 ? -11.385 2.736 12.476 1.00 89.69 171 SER A N 1
ATOM 1336 C CA . SER A 1 171 ? -12.005 3.941 11.899 1.00 89.69 171 SER A CA 1
ATOM 1337 C C . SER A 1 171 ? -10.967 5.014 11.546 1.00 89.69 171 SER A C 1
ATOM 1339 O O . SER A 1 171 ? -11.147 6.200 11.818 1.00 89.69 171 SER A O 1
ATOM 1341 N N . LEU A 1 172 ? -9.840 4.592 10.973 1.00 88.94 172 LEU A N 1
ATOM 1342 C CA . LEU A 1 172 ? -8.702 5.464 10.677 1.00 88.94 172 LEU A CA 1
ATOM 1343 C C . LEU A 1 172 ? -8.611 5.868 9.205 1.00 88.94 172 LEU A C 1
ATOM 1345 O O . LEU A 1 172 ? -7.724 6.641 8.855 1.00 88.94 172 LEU A O 1
ATOM 1349 N N . SER A 1 173 ? -9.534 5.413 8.357 1.00 85.81 173 SER A N 1
ATOM 1350 C CA . SER A 1 173 ? -9.553 5.744 6.928 1.00 85.81 173 SER A CA 1
ATOM 1351 C C . SER A 1 173 ? -9.704 7.238 6.641 1.00 85.81 173 SER A C 1
ATOM 1353 O O . SER A 1 173 ? -9.372 7.661 5.543 1.00 85.81 173 SER A O 1
ATOM 1355 N N . GLU A 1 174 ? -10.168 8.058 7.592 1.00 82.38 174 GLU A N 1
ATOM 1356 C CA . GLU A 1 174 ? -10.164 9.531 7.495 1.00 82.38 174 GLU A CA 1
ATOM 1357 C C . GLU A 1 174 ? -8.773 10.133 7.746 1.00 82.38 174 GLU A C 1
ATOM 1359 O O . GLU A 1 174 ? -8.408 11.136 7.135 1.00 82.38 174 GLU A O 1
ATOM 1364 N N . VAL A 1 175 ? -7.968 9.480 8.584 1.00 83.19 175 VAL A N 1
ATOM 1365 C CA . VAL A 1 175 ? -6.646 9.946 9.020 1.00 83.19 175 VAL A CA 1
ATOM 1366 C C . VAL A 1 175 ? -5.553 9.456 8.077 1.00 83.19 175 VAL A C 1
ATOM 1368 O O . VAL A 1 175 ? -4.699 10.237 7.672 1.00 83.19 175 VAL A O 1
ATOM 1371 N N . PHE A 1 176 ? -5.608 8.182 7.691 1.00 84.94 176 PHE A N 1
ATOM 1372 C CA . PHE A 1 176 ? -4.590 7.533 6.876 1.00 84.94 176 PHE A CA 1
ATOM 1373 C C . PHE A 1 176 ? -5.161 7.023 5.554 1.00 84.94 176 PHE A C 1
ATOM 1375 O O . PHE A 1 176 ? -6.331 6.651 5.466 1.00 84.94 176 PHE A O 1
ATOM 1382 N N . THR A 1 177 ? -4.331 6.998 4.517 1.00 80.38 177 THR A N 1
ATOM 1383 C CA . THR A 1 177 ? -4.595 6.259 3.280 1.00 80.38 177 THR A CA 1
ATOM 1384 C C . THR A 1 177 ? -4.027 4.843 3.355 1.00 80.38 177 THR A C 1
ATOM 1386 O O . THR A 1 177 ? -3.141 4.542 4.159 1.00 80.38 177 THR A O 1
ATOM 1389 N N . GLN A 1 178 ? -4.558 3.980 2.490 1.00 64.19 178 GLN A N 1
ATOM 1390 C CA . GLN A 1 178 ? -4.144 2.588 2.324 1.00 64.19 178 GLN A CA 1
ATOM 1391 C C . GLN A 1 178 ? -3.117 2.403 1.193 1.00 64.19 178 GLN A C 1
ATOM 1393 O O . GLN A 1 178 ? -2.256 1.532 1.278 1.00 64.19 178 GLN A O 1
ATOM 1398 N N . ASP A 1 179 ? -3.205 3.217 0.135 1.00 57.41 179 ASP A N 1
ATOM 1399 C CA . ASP A 1 179 ? -2.781 2.811 -1.218 1.00 57.41 179 ASP A CA 1
ATOM 1400 C C . ASP A 1 179 ? -1.486 3.433 -1.727 1.00 57.41 179 ASP A C 1
ATOM 1402 O O . ASP A 1 179 ? -1.281 3.590 -2.931 1.00 57.41 179 ASP A O 1
ATOM 1406 N N . LEU A 1 180 ? -0.586 3.800 -0.830 1.00 58.47 180 LEU A N 1
ATOM 1407 C CA . LEU A 1 180 ? 0.645 4.455 -1.228 1.00 58.47 180 LEU A CA 1
ATOM 1408 C C . LEU A 1 180 ? 1.806 3.716 -0.558 1.00 58.47 180 LEU A C 1
ATOM 1410 O O . LEU A 1 180 ? 2.367 4.106 0.448 1.00 58.47 180 LEU A O 1
ATOM 1414 N N . ASP A 1 181 ? 2.176 2.576 -1.121 1.00 54.72 181 ASP A N 1
ATOM 1415 C CA . ASP A 1 181 ? 3.420 1.889 -0.751 1.00 54.72 181 ASP A CA 1
ATOM 1416 C C . ASP A 1 181 ? 4.611 2.385 -1.604 1.00 54.72 181 ASP A C 1
ATOM 1418 O O . ASP A 1 181 ? 5.687 1.788 -1.582 1.00 54.72 181 ASP A O 1
ATOM 1422 N N . ASP A 1 182 ? 4.398 3.430 -2.416 1.00 47.69 182 ASP A N 1
ATOM 1423 C CA . ASP A 1 182 ? 5.101 3.632 -3.695 1.00 47.69 182 ASP A CA 1
ATOM 1424 C C . ASP A 1 182 ? 6.114 4.780 -3.720 1.00 47.69 182 ASP A C 1
ATOM 1426 O O . ASP A 1 182 ? 6.662 5.126 -4.768 1.00 47.69 182 ASP A O 1
ATOM 1430 N N . VAL A 1 183 ? 6.468 5.313 -2.559 1.00 41.81 183 VAL A N 1
ATOM 1431 C CA . VAL A 1 183 ? 7.772 5.959 -2.402 1.00 41.81 183 VAL A CA 1
ATOM 1432 C C . VAL A 1 183 ? 8.541 5.205 -1.349 1.00 41.81 183 VAL A C 1
ATOM 1434 O O . VAL A 1 183 ? 7.985 4.743 -0.359 1.00 41.81 183 VAL A O 1
ATOM 1437 N N . ASN A 1 184 ? 9.843 5.114 -1.579 1.00 41.53 184 ASN A N 1
ATOM 1438 C CA . ASN A 1 184 ? 10.849 4.747 -0.597 1.00 41.53 184 ASN A CA 1
ATOM 1439 C C . ASN A 1 184 ? 10.754 5.700 0.622 1.00 41.53 184 ASN A C 1
ATOM 1441 O O . ASN A 1 184 ? 11.562 6.626 0.765 1.00 41.53 184 ASN A O 1
ATOM 1445 N N . ILE A 1 185 ? 9.732 5.528 1.467 1.00 34.09 185 ILE A N 1
ATOM 1446 C CA . ILE A 1 185 ? 9.734 5.950 2.862 1.00 34.09 185 ILE A CA 1
ATOM 1447 C C . ILE A 1 185 ? 10.665 4.944 3.517 1.00 34.09 185 ILE A C 1
ATOM 1449 O O . ILE A 1 185 ? 10.235 3.829 3.771 1.00 34.09 185 ILE A O 1
ATOM 1453 N N . GLY A 1 186 ? 11.944 5.310 3.639 1.00 30.25 186 GLY A N 1
ATOM 1454 C CA . GLY A 1 186 ? 12.976 4.537 4.328 1.00 30.25 186 GLY A CA 1
ATOM 1455 C C . GLY A 1 186 ? 12.967 3.052 3.983 1.00 30.25 186 GLY A C 1
ATOM 1456 O O . GLY A 1 186 ? 12.259 2.273 4.610 1.00 30.25 186 GLY A O 1
ATOM 1457 N N . GLN A 1 187 ? 13.785 2.655 3.011 1.00 27.73 187 GLN A N 1
ATOM 1458 C CA . GLN A 1 187 ? 14.187 1.266 2.836 1.00 27.73 187 GLN A CA 1
ATOM 1459 C C . GLN A 1 187 ? 14.543 0.693 4.218 1.00 27.73 187 GLN A C 1
ATOM 1461 O O . GLN A 1 187 ? 15.585 1.011 4.782 1.00 27.73 187 GLN A O 1
ATOM 1466 N N . TYR A 1 188 ? 13.635 -0.090 4.806 1.00 29.73 188 TYR A N 1
ATOM 1467 C CA . TYR A 1 188 ? 14.026 -1.044 5.821 1.00 29.73 188 TYR A CA 1
ATOM 1468 C C . TYR A 1 188 ? 14.955 -1.975 5.064 1.00 29.73 188 TYR A C 1
ATOM 1470 O O . TYR A 1 188 ? 14.502 -2.698 4.170 1.00 29.73 188 TYR A O 1
ATOM 1478 N N . ASP A 1 189 ? 16.243 -1.906 5.377 1.00 28.00 189 ASP A N 1
ATOM 1479 C CA . ASP A 1 189 ? 17.187 -2.966 5.079 1.00 28.00 189 ASP A CA 1
ATOM 1480 C C . ASP A 1 189 ? 16.660 -4.227 5.770 1.00 28.00 189 ASP A C 1
ATOM 1482 O O . ASP A 1 189 ? 17.019 -4.572 6.895 1.00 28.00 189 ASP A O 1
ATOM 1486 N N . ALA A 1 190 ? 15.717 -4.906 5.117 1.00 29.38 190 ALA A N 1
ATOM 1487 C CA . ALA A 1 190 ? 15.467 -6.296 5.387 1.00 29.38 190 ALA A CA 1
ATOM 1488 C C . ALA A 1 190 ? 16.756 -6.986 4.961 1.00 29.38 190 ALA A C 1
ATOM 1490 O O . ALA A 1 190 ? 17.004 -7.158 3.766 1.00 29.38 190 ALA A O 1
ATOM 1491 N N . ALA A 1 191 ? 17.589 -7.316 5.950 1.00 29.73 191 ALA A N 1
ATOM 1492 C CA . ALA A 1 191 ? 18.697 -8.231 5.767 1.00 29.73 191 ALA A CA 1
ATOM 1493 C C . ALA A 1 191 ? 18.220 -9.392 4.876 1.00 29.73 191 ALA A C 1
ATOM 1495 O O . ALA A 1 191 ? 17.076 -9.851 5.048 1.00 29.73 191 ALA A O 1
ATOM 1496 N N . PRO A 1 192 ? 19.040 -9.834 3.905 1.00 34.47 192 PRO A N 1
ATOM 1497 C CA . PRO A 1 192 ? 18.669 -10.948 3.051 1.00 34.47 192 PRO A CA 1
ATOM 1498 C C . PRO A 1 192 ? 18.178 -12.098 3.939 1.00 34.47 192 PRO A C 1
ATOM 1500 O O . PRO A 1 192 ? 18.755 -12.326 5.009 1.00 34.47 192 PRO A O 1
ATOM 1503 N N . PRO A 1 193 ? 17.080 -12.783 3.563 1.00 35.50 193 PRO A N 1
ATOM 1504 C CA . PRO A 1 193 ? 16.616 -13.926 4.332 1.00 35.50 193 PRO A CA 1
ATOM 1505 C C . PRO A 1 193 ? 17.806 -14.873 4.529 1.00 35.50 193 PRO A C 1
ATOM 1507 O O . PRO A 1 193 ? 18.549 -15.086 3.565 1.00 35.50 193 PRO A O 1
ATOM 1510 N N . PRO A 1 194 ? 18.032 -15.403 5.747 1.00 33.50 194 PRO A N 1
ATOM 1511 C CA . PRO A 1 194 ? 19.129 -16.328 5.970 1.00 33.50 194 PRO A CA 1
ATOM 1512 C C . PRO A 1 194 ? 19.014 -17.439 4.932 1.00 33.50 194 PRO A C 1
ATOM 1514 O O . PRO A 1 194 ? 17.943 -18.034 4.776 1.00 33.50 194 PRO A O 1
ATOM 1517 N N . GLN A 1 195 ? 20.097 -17.648 4.182 1.00 31.94 195 GLN A N 1
ATOM 1518 C CA . GLN A 1 195 ? 20.202 -18.716 3.202 1.00 31.94 195 GLN A CA 1
ATOM 1519 C C . GLN A 1 195 ? 19.897 -20.024 3.931 1.00 31.94 195 GLN A C 1
ATOM 1521 O O . GLN A 1 195 ? 20.706 -20.523 4.713 1.00 31.94 195 GLN A O 1
ATOM 1526 N N . GLN A 1 196 ? 18.696 -20.559 3.724 1.00 35.53 196 GLN A N 1
ATOM 1527 C CA . GLN A 1 196 ? 18.392 -21.914 4.142 1.00 35.53 196 GLN A CA 1
ATOM 1528 C C . GLN A 1 196 ? 19.236 -22.815 3.249 1.00 35.53 196 GLN A C 1
ATOM 1530 O O . GLN A 1 196 ? 18.938 -22.972 2.065 1.00 35.53 196 GLN A O 1
ATOM 1535 N N . GLN A 1 197 ? 20.318 -23.359 3.808 1.00 33.47 197 GLN A N 1
ATOM 1536 C CA . GLN A 1 197 ? 21.027 -24.484 3.216 1.00 33.47 197 GLN A CA 1
ATOM 1537 C C . GLN A 1 197 ? 19.991 -25.570 2.920 1.00 33.47 197 GLN A C 1
ATOM 1539 O O . GLN A 1 197 ? 19.424 -26.177 3.830 1.00 33.47 197 GLN A O 1
ATOM 1544 N N . GLN A 1 198 ? 19.705 -25.772 1.637 1.00 31.27 198 GLN A N 1
ATOM 1545 C CA . GLN A 1 198 ? 18.913 -26.898 1.178 1.00 31.27 198 GLN A CA 1
ATOM 1546 C C . GLN A 1 198 ? 19.732 -28.161 1.430 1.00 31.27 198 GLN A C 1
ATOM 1548 O O . GLN A 1 198 ? 20.669 -28.454 0.694 1.00 31.27 198 GLN A O 1
ATOM 1553 N N . ASN A 1 199 ? 19.383 -28.907 2.472 1.00 29.03 199 ASN A N 1
ATOM 1554 C CA . ASN A 1 199 ? 19.809 -30.289 2.615 1.00 29.03 199 ASN A CA 1
ATOM 1555 C C . ASN A 1 199 ? 18.573 -31.158 2.375 1.00 29.03 199 ASN A C 1
ATOM 1557 O O . ASN A 1 199 ? 17.678 -31.235 3.219 1.00 29.03 199 ASN A O 1
ATOM 1561 N N . TYR A 1 200 ? 18.470 -31.733 1.177 1.00 28.42 200 TYR A N 1
ATOM 1562 C CA . TYR A 1 200 ? 17.397 -32.663 0.847 1.00 28.42 200 TYR A CA 1
ATOM 1563 C C . TYR A 1 200 ? 17.759 -34.085 1.298 1.00 28.42 200 TYR A C 1
ATOM 1565 O O . TYR A 1 200 ? 18.782 -34.625 0.892 1.00 28.42 200 TYR A O 1
ATOM 1573 N N . GLN A 1 201 ? 16.802 -34.676 2.033 1.00 31.03 201 GLN A N 1
ATOM 1574 C CA . GLN A 1 201 ? 16.565 -36.104 2.325 1.00 31.03 201 GLN A CA 1
ATOM 1575 C C . GLN A 1 201 ? 17.418 -36.709 3.465 1.00 31.03 201 GLN A C 1
ATOM 1577 O O . GLN A 1 201 ? 18.631 -36.587 3.478 1.00 31.03 201 GLN A O 1
ATOM 1582 N N . GLN A 1 202 ? 16.859 -37.394 4.476 1.00 29.53 202 GLN A N 1
ATOM 1583 C CA . GLN A 1 202 ? 15.799 -38.421 4.458 1.00 29.53 202 GLN A CA 1
ATOM 1584 C C . GLN A 1 202 ? 14.994 -38.468 5.792 1.00 29.53 202 GLN A C 1
ATOM 1586 O O . GLN A 1 202 ? 15.501 -38.087 6.843 1.00 29.53 202 GLN A O 1
ATOM 1591 N N . GLN A 1 203 ? 13.761 -38.996 5.774 1.00 27.27 203 GLN A N 1
ATOM 1592 C CA . GLN A 1 203 ? 13.004 -39.478 6.957 1.00 27.27 203 GLN A CA 1
ATOM 1593 C C . GLN A 1 203 ? 12.747 -40.998 6.801 1.00 27.27 203 GLN A C 1
ATOM 1595 O O . GLN A 1 203 ? 12.735 -41.454 5.658 1.00 27.27 203 GLN A O 1
ATOM 1600 N N . PRO A 1 204 ? 12.280 -41.752 7.823 1.00 39.03 204 PRO A N 1
ATOM 1601 C CA . PRO A 1 204 ? 12.740 -41.924 9.215 1.00 39.03 204 PRO A CA 1
ATOM 1602 C C . PRO A 1 204 ? 12.907 -43.432 9.598 1.00 39.03 204 PRO A C 1
ATOM 1604 O O . PRO A 1 204 ? 12.556 -44.287 8.791 1.00 39.03 204 PRO A O 1
ATOM 1607 N N . GLN A 1 205 ? 13.323 -43.724 10.857 1.00 25.84 205 GLN A N 1
ATOM 1608 C CA . GLN A 1 205 ? 13.326 -45.005 11.652 1.00 25.84 205 GLN A CA 1
ATOM 1609 C C . GLN A 1 205 ? 14.752 -45.450 12.082 1.00 25.84 205 GLN A C 1
ATOM 1611 O O . GLN A 1 205 ? 15.644 -45.414 11.252 1.00 25.84 205 GLN A O 1
ATOM 1616 N N . GLN A 1 206 ? 15.121 -45.866 13.311 1.00 29.92 206 GLN A N 1
ATOM 1617 C CA . GLN A 1 206 ? 14.462 -46.409 14.520 1.00 29.92 206 GLN A CA 1
ATOM 1618 C C . GLN A 1 206 ? 15.383 -46.235 15.781 1.00 29.92 206 GLN A C 1
ATOM 1620 O O . GLN A 1 206 ? 16.596 -46.116 15.655 1.00 29.92 206 GLN A O 1
ATOM 1625 N N . GLN A 1 207 ? 14.774 -46.244 16.983 1.00 27.39 207 GLN A N 1
ATOM 1626 C CA . GLN A 1 207 ? 15.276 -46.497 18.370 1.00 27.39 207 GLN A CA 1
ATOM 1627 C C . GLN A 1 207 ? 16.658 -47.201 18.527 1.00 27.39 207 GLN A C 1
ATOM 1629 O O . GLN A 1 207 ? 16.905 -48.187 17.855 1.00 27.39 207 GLN A O 1
ATOM 1634 N N . THR A 1 208 ? 17.601 -46.902 19.445 1.00 25.09 208 THR A N 1
ATOM 1635 C CA . THR A 1 208 ? 17.562 -46.717 20.922 1.00 25.09 208 THR A CA 1
ATOM 1636 C C . THR A 1 208 ? 18.982 -46.386 21.456 1.00 25.09 208 THR A C 1
ATOM 1638 O O . THR A 1 208 ? 19.924 -47.050 21.043 1.00 25.09 208 THR A O 1
ATOM 1641 N N . ARG A 1 209 ? 19.140 -45.493 22.454 1.00 26.03 209 ARG A N 1
ATOM 1642 C CA . ARG A 1 209 ? 19.716 -45.748 23.811 1.00 26.03 209 ARG A CA 1
ATOM 1643 C C . ARG A 1 209 ? 19.962 -44.441 24.596 1.00 26.03 209 ARG A C 1
ATOM 1645 O O . ARG A 1 209 ? 20.190 -43.386 24.025 1.00 26.03 209 ARG A O 1
ATOM 1652 N N . ARG A 1 210 ? 19.863 -44.550 25.927 1.00 22.11 210 ARG A N 1
ATOM 1653 C CA . ARG A 1 210 ? 19.881 -43.494 26.959 1.00 22.11 210 ARG A CA 1
ATOM 1654 C C . ARG A 1 210 ? 21.292 -43.189 27.522 1.00 22.11 210 ARG A C 1
ATOM 1656 O O . ARG A 1 210 ? 21.950 -44.155 27.884 1.00 22.11 210 ARG A O 1
ATOM 1663 N N . TYR A 1 211 ? 21.580 -41.878 27.700 1.00 23.11 211 TYR A N 1
ATOM 1664 C CA . TYR A 1 211 ? 22.298 -41.109 28.774 1.00 23.11 211 TYR A CA 1
ATOM 1665 C C . TYR A 1 211 ? 23.732 -41.513 29.235 1.00 23.11 211 TYR A C 1
ATOM 1667 O O . TYR A 1 211 ? 24.069 -42.678 29.052 1.00 23.11 211 TYR A O 1
ATOM 1675 N N . PRO A 1 212 ? 24.559 -40.640 29.901 1.00 35.72 212 PRO A N 1
ATOM 1676 C CA . PRO A 1 212 ? 24.239 -39.387 30.641 1.00 35.72 212 PRO A CA 1
ATOM 1677 C C . PRO A 1 212 ? 25.197 -38.143 30.521 1.00 35.72 212 PRO A C 1
ATOM 1679 O O . PRO A 1 212 ? 26.234 -38.211 29.876 1.00 35.72 212 PRO A O 1
ATOM 1682 N N . SER A 1 213 ? 24.747 -37.034 31.156 1.00 30.12 213 SER A N 1
ATOM 1683 C CA . SER A 1 213 ? 25.346 -35.762 31.698 1.00 30.12 213 SER A CA 1
ATOM 1684 C C . SER A 1 213 ? 26.886 -35.541 31.686 1.00 30.12 213 SER A C 1
ATOM 1686 O O . SER A 1 213 ? 27.615 -36.507 31.839 1.00 30.12 213 SER A O 1
ATOM 1688 N N . GLU A 1 214 ? 27.490 -34.332 31.589 1.00 28.30 214 GLU A N 1
ATOM 1689 C CA . GLU A 1 214 ? 27.348 -33.074 32.384 1.00 28.30 214 GLU A CA 1
ATOM 1690 C C . GLU A 1 214 ? 28.377 -31.970 31.880 1.00 28.30 214 GLU A C 1
ATOM 1692 O O . GLU A 1 214 ? 28.878 -32.153 30.774 1.00 28.30 214 GLU A O 1
ATOM 1697 N N . PRO A 1 215 ? 28.714 -30.837 32.567 1.00 33.81 215 PRO A N 1
ATOM 1698 C CA . PRO A 1 215 ? 28.212 -29.465 32.338 1.00 33.81 215 PRO A CA 1
ATOM 1699 C C . PRO A 1 215 ? 29.235 -28.359 31.918 1.00 33.81 215 PRO A C 1
ATOM 1701 O O . PRO A 1 215 ? 30.442 -28.517 32.019 1.00 33.81 215 PRO A O 1
ATOM 1704 N N . ALA A 1 216 ? 28.660 -27.210 31.517 1.00 26.17 216 ALA A N 1
ATOM 1705 C CA . ALA A 1 216 ? 29.088 -25.793 31.571 1.00 26.17 216 ALA A CA 1
ATOM 1706 C C . ALA A 1 216 ? 30.581 -25.379 31.614 1.00 26.17 216 ALA A C 1
ATOM 1708 O O . ALA A 1 216 ? 31.266 -25.616 32.602 1.00 26.17 216 ALA A O 1
ATOM 1709 N N . GLU A 1 217 ? 30.974 -24.509 30.671 1.00 2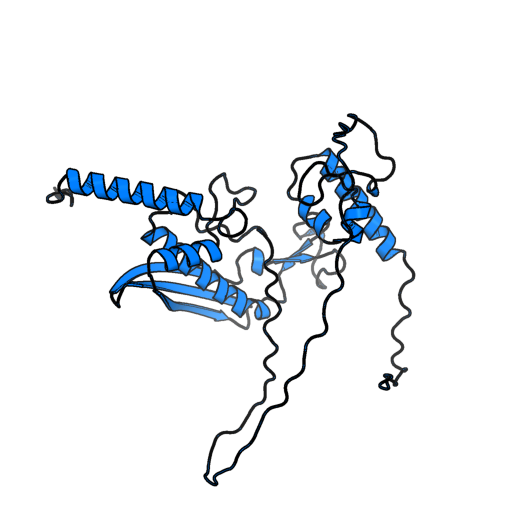6.97 217 GLU A N 1
ATOM 1710 C CA . GLU A 1 217 ? 31.983 -23.468 30.918 1.00 26.97 217 GLU A CA 1
ATOM 1711 C C . GLU A 1 217 ? 31.464 -22.073 30.536 1.00 26.97 217 GLU A C 1
ATOM 1713 O O . GLU A 1 217 ? 30.835 -21.856 29.500 1.00 26.97 217 GLU A O 1
ATOM 1718 N N . ILE A 1 218 ? 31.709 -21.158 31.471 1.00 25.28 218 ILE A N 1
ATOM 1719 C CA . ILE A 1 218 ? 31.439 -19.724 31.488 1.00 25.28 218 ILE A CA 1
ATOM 1720 C C . ILE A 1 218 ? 32.611 -19.041 30.777 1.00 25.28 218 ILE A C 1
ATOM 1722 O O . ILE A 1 218 ? 33.758 -19.311 31.120 1.00 25.28 218 ILE A O 1
ATOM 1726 N N . TYR A 1 219 ? 32.348 -18.128 29.842 1.00 27.69 219 TYR A N 1
ATOM 1727 C CA . TYR A 1 219 ? 33.370 -17.201 29.349 1.00 27.69 219 TYR A CA 1
ATOM 1728 C C . TYR A 1 219 ? 32.921 -15.761 29.585 1.00 27.69 219 TYR A C 1
ATOM 1730 O O . TYR A 1 219 ? 31.905 -15.305 29.057 1.00 27.69 219 TYR A O 1
ATOM 1738 N N . ASP A 1 220 ? 33.707 -15.086 30.422 1.00 26.47 220 ASP A N 1
ATOM 1739 C CA . ASP A 1 220 ? 33.602 -13.685 30.805 1.00 26.47 220 ASP A CA 1
ATOM 1740 C C . ASP A 1 220 ? 33.870 -12.740 29.624 1.00 26.47 220 ASP A C 1
ATOM 1742 O O . ASP A 1 220 ? 34.793 -12.928 28.827 1.00 26.47 220 ASP A O 1
ATOM 1746 N N . ALA A 1 221 ? 33.070 -11.676 29.548 1.00 26.39 221 ALA A N 1
ATOM 1747 C CA . ALA A 1 221 ? 33.250 -10.562 28.626 1.00 26.39 221 ALA A CA 1
ATOM 1748 C C . ALA A 1 221 ? 34.276 -9.551 29.184 1.00 26.39 221 ALA A C 1
ATOM 1750 O O . ALA A 1 221 ? 34.144 -9.142 30.340 1.00 26.39 221 ALA A O 1
ATOM 1751 N N . PRO A 1 222 ? 35.263 -9.083 28.396 1.00 31.53 222 PRO A N 1
ATOM 1752 C CA . PRO A 1 222 ? 36.166 -8.027 28.838 1.00 31.53 222 PRO A CA 1
ATOM 1753 C C . PRO A 1 222 ? 35.558 -6.620 28.692 1.00 31.53 222 PRO A C 1
ATOM 1755 O O . PRO A 1 222 ? 34.910 -6.273 27.705 1.00 31.53 222 PRO A O 1
ATOM 1758 N N . SER A 1 223 ? 35.809 -5.824 29.729 1.00 30.72 223 SER A N 1
ATOM 1759 C CA . SER A 1 223 ? 35.288 -4.493 30.044 1.00 30.72 223 SER A CA 1
ATOM 1760 C C . SER A 1 223 ? 35.697 -3.365 29.085 1.00 30.72 223 SER A C 1
ATOM 1762 O O . SER A 1 223 ? 36.819 -3.313 28.584 1.00 30.72 223 SER A O 1
ATOM 1764 N N . ALA A 1 224 ? 34.791 -2.396 28.928 1.00 26.53 224 ALA A N 1
ATOM 1765 C CA . ALA A 1 224 ? 34.990 -1.128 28.225 1.00 26.53 224 ALA A CA 1
ATOM 1766 C C . ALA A 1 224 ? 35.895 -0.141 29.000 1.00 26.53 224 ALA A C 1
ATOM 1768 O O . ALA A 1 224 ? 35.777 -0.052 30.225 1.00 26.53 224 ALA A O 1
ATOM 1769 N N . PRO A 1 225 ? 36.722 0.678 28.318 1.00 30.11 225 PRO A N 1
ATOM 1770 C CA . PRO A 1 225 ? 37.351 1.841 28.927 1.00 30.11 225 PRO A CA 1
ATOM 1771 C C . PRO A 1 225 ? 36.485 3.111 28.836 1.00 30.11 225 PRO A C 1
ATOM 1773 O O . PRO A 1 225 ? 35.824 3.406 27.842 1.00 30.11 225 PRO A O 1
ATOM 1776 N N . SER A 1 226 ? 36.527 3.852 29.939 1.00 29.86 226 SER A N 1
ATOM 1777 C CA . SER A 1 226 ? 35.791 5.057 30.326 1.00 29.86 226 SER A CA 1
ATOM 1778 C C . SER A 1 226 ? 36.205 6.359 29.617 1.00 29.86 226 SER A C 1
ATOM 1780 O O . SER A 1 226 ? 37.365 6.556 29.263 1.00 29.86 226 SER A O 1
ATOM 1782 N N . ALA A 1 227 ? 35.238 7.278 29.506 1.00 28.69 227 ALA A N 1
ATOM 1783 C CA . ALA A 1 227 ? 35.339 8.635 28.957 1.00 28.69 227 ALA A CA 1
ATOM 1784 C C . ALA A 1 227 ? 36.127 9.640 29.838 1.00 28.69 227 ALA A C 1
ATOM 1786 O O . ALA A 1 227 ? 36.177 9.463 31.057 1.00 28.69 227 ALA A O 1
ATOM 1787 N N . PRO A 1 228 ? 36.642 10.753 29.267 1.00 32.28 228 PRO A N 1
ATOM 1788 C CA . PRO A 1 228 ? 37.072 11.931 30.025 1.00 32.28 228 PRO A CA 1
ATOM 1789 C C . PRO A 1 228 ? 35.982 13.044 30.128 1.00 32.28 228 PRO A C 1
ATOM 1791 O O . PRO A 1 228 ? 35.052 13.064 29.319 1.00 32.28 228 PRO A O 1
ATOM 1794 N N . PRO A 1 229 ? 36.072 13.967 31.121 1.00 31.67 229 PRO A N 1
ATOM 1795 C CA . PRO A 1 229 ? 34.999 14.892 31.545 1.00 31.67 229 PRO A CA 1
ATOM 1796 C C . PRO A 1 229 ? 35.083 16.317 30.900 1.00 31.67 229 PRO A C 1
ATOM 1798 O O . PRO A 1 229 ? 35.952 16.551 30.060 1.00 31.67 229 PRO A O 1
ATOM 1801 N N . PRO A 1 230 ? 34.165 17.271 31.215 1.00 36.09 230 PRO A N 1
ATOM 1802 C CA . PRO A 1 230 ? 33.590 18.207 30.238 1.00 36.09 230 PRO A CA 1
ATOM 1803 C C . PRO A 1 230 ? 34.285 19.577 30.119 1.00 36.09 230 PRO A C 1
ATOM 1805 O O . PRO A 1 230 ? 34.706 20.180 31.107 1.00 36.09 230 PRO A O 1
ATOM 1808 N N . GLY A 1 231 ? 34.293 20.122 28.896 1.00 29.92 231 GLY A N 1
ATOM 1809 C CA . GLY A 1 231 ? 34.751 21.473 28.560 1.00 29.92 231 GLY A CA 1
ATOM 1810 C C . GLY A 1 231 ? 33.609 22.430 28.179 1.00 29.92 231 GLY A C 1
ATOM 1811 O O . GLY A 1 231 ? 32.996 22.304 27.128 1.00 29.92 231 GLY A O 1
ATOM 1812 N N . ARG A 1 232 ? 33.361 23.376 29.087 1.00 27.91 232 ARG A N 1
ATOM 1813 C CA . ARG A 1 232 ? 32.643 24.670 29.053 1.00 27.91 232 ARG A CA 1
ATOM 1814 C C . ARG A 1 232 ? 32.151 25.264 27.704 1.00 27.91 232 ARG A C 1
ATOM 1816 O O . ARG A 1 232 ? 32.933 25.595 26.825 1.00 27.91 232 ARG A O 1
ATOM 1823 N N . ASN A 1 233 ? 30.842 25.544 27.689 1.00 30.27 233 ASN A N 1
ATOM 1824 C CA . ASN A 1 233 ? 30.046 26.582 27.004 1.00 30.27 233 ASN A CA 1
ATOM 1825 C C . ASN A 1 233 ? 30.717 27.526 25.983 1.00 30.27 233 ASN A C 1
ATOM 1827 O O . ASN A 1 233 ? 31.542 28.364 26.340 1.00 30.27 233 ASN A O 1
ATOM 1831 N N . GLY A 1 234 ? 30.153 27.538 24.771 1.00 27.55 234 GLY A N 1
ATOM 1832 C CA . GLY A 1 234 ? 30.277 28.619 23.793 1.00 27.55 234 GLY A CA 1
ATOM 1833 C C . GLY A 1 234 ? 29.163 28.547 22.749 1.00 27.55 234 GLY A C 1
ATOM 1834 O O . GLY A 1 234 ? 29.349 27.982 21.678 1.00 27.55 234 GLY A O 1
ATOM 1835 N N . ASN A 1 235 ? 27.992 29.109 23.070 1.00 34.69 235 ASN A N 1
ATOM 1836 C CA . ASN A 1 235 ? 26.956 29.429 22.087 1.00 34.69 235 ASN A CA 1
ATOM 1837 C C . ASN A 1 235 ? 27.543 30.404 21.056 1.00 34.69 235 ASN A C 1
ATOM 1839 O O . ASN A 1 235 ? 27.765 31.573 21.364 1.00 34.69 235 ASN A O 1
ATOM 1843 N N . GLY A 1 236 ? 27.758 29.924 19.837 1.00 24.70 236 GLY A N 1
ATOM 1844 C CA . GLY A 1 236 ? 28.142 30.729 18.686 1.00 24.70 236 GLY A CA 1
ATOM 1845 C C . GLY A 1 236 ? 27.410 30.220 17.457 1.00 24.70 236 GLY A C 1
ATOM 1846 O O . GLY A 1 236 ? 27.993 29.531 16.627 1.00 24.70 236 GLY A O 1
ATOM 1847 N N . TYR A 1 237 ? 26.115 30.523 17.351 1.00 27.30 237 TYR A N 1
ATOM 1848 C CA . TYR A 1 237 ? 25.387 30.359 16.095 1.00 27.30 237 TYR A CA 1
ATOM 1849 C C . TYR A 1 237 ? 25.956 31.362 15.087 1.00 27.30 237 TYR A C 1
ATOM 1851 O O . TYR A 1 237 ? 25.501 32.502 15.008 1.00 27.30 237 TYR A O 1
ATOM 1859 N N . ALA A 1 238 ? 26.976 30.954 14.334 1.00 30.03 238 ALA A N 1
ATOM 1860 C CA . ALA A 1 238 ? 27.368 31.670 13.134 1.00 30.03 238 ALA A CA 1
ATOM 1861 C C . ALA A 1 238 ? 26.233 31.504 12.117 1.00 30.03 238 ALA A C 1
ATOM 1863 O O . ALA A 1 238 ? 26.000 30.418 11.587 1.00 30.03 238 ALA A O 1
ATOM 1864 N N . GLN A 1 239 ? 25.477 32.577 11.896 1.00 29.52 239 GLN A N 1
ATOM 1865 C CA . GLN A 1 239 ? 24.552 32.654 10.772 1.00 29.52 239 GLN A CA 1
ATOM 1866 C C . GLN A 1 239 ? 25.379 32.557 9.482 1.00 29.52 239 GLN A C 1
ATOM 1868 O O . GLN A 1 239 ? 26.314 33.347 9.321 1.00 29.52 239 GLN A O 1
ATOM 1873 N N . PRO A 1 240 ? 25.089 31.619 8.564 1.00 32.00 240 PRO A N 1
ATOM 1874 C CA . PRO A 1 240 ? 25.834 31.560 7.322 1.00 32.00 240 PRO A CA 1
ATOM 1875 C C . PRO A 1 240 ? 25.473 32.772 6.442 1.00 32.00 240 PRO A C 1
ATOM 1877 O O . PRO A 1 240 ? 24.297 33.146 6.353 1.00 32.00 240 PRO A O 1
ATOM 1880 N N . PRO A 1 241 ? 26.465 33.410 5.797 1.00 33.03 241 PRO A N 1
ATOM 1881 C CA . PRO A 1 241 ? 26.238 34.548 4.919 1.00 33.03 241 PRO A CA 1
ATOM 1882 C C . PRO A 1 241 ? 25.449 34.121 3.675 1.00 33.03 241 PRO A C 1
ATOM 1884 O O . PRO A 1 241 ? 25.741 33.108 3.041 1.00 33.03 241 PRO A O 1
ATOM 1887 N N . ARG A 1 242 ? 24.445 34.921 3.301 1.00 36.28 242 ARG A N 1
ATOM 1888 C CA . ARG A 1 242 ? 23.718 34.758 2.038 1.00 36.28 242 ARG A CA 1
ATOM 1889 C C . ARG A 1 242 ? 24.642 35.078 0.861 1.00 36.28 242 ARG A C 1
ATOM 1891 O O . ARG A 1 242 ? 25.106 36.207 0.744 1.00 36.28 242 ARG A O 1
ATOM 1898 N N . GLY A 1 243 ? 24.800 34.109 -0.042 1.00 43.06 243 GLY A N 1
ATOM 1899 C CA . GLY A 1 243 ? 25.178 34.361 -1.435 1.00 43.06 243 GLY A CA 1
ATOM 1900 C C . GLY A 1 243 ? 26.652 34.193 -1.803 1.00 43.06 243 GLY A C 1
ATOM 1901 O O . GLY A 1 243 ? 27.182 35.052 -2.499 1.00 43.06 243 GLY A O 1
ATOM 1902 N N . GLN A 1 244 ? 27.312 33.099 -1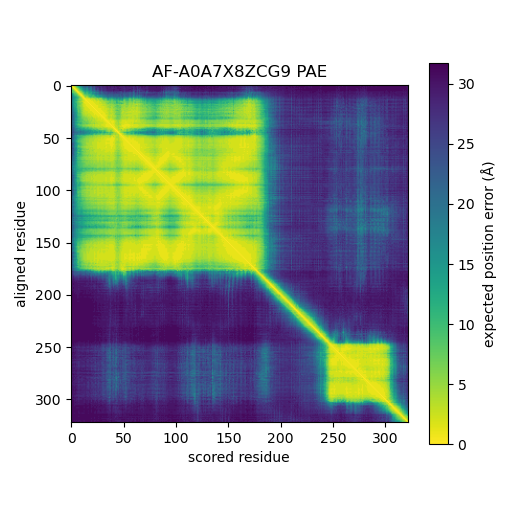.411 1.00 39.59 244 GLN A N 1
ATOM 1903 C CA . GLN A 1 244 ? 28.591 32.727 -2.034 1.00 39.59 244 GLN A CA 1
ATOM 1904 C C . GLN A 1 244 ? 28.365 31.703 -3.154 1.00 39.59 244 GLN A C 1
ATOM 1906 O O . GLN A 1 244 ? 27.767 30.652 -2.934 1.00 39.59 244 GLN A O 1
ATOM 1911 N N . GLN A 1 245 ? 28.839 32.016 -4.364 1.00 43.97 245 GLN A N 1
ATOM 1912 C CA . GLN A 1 245 ? 29.044 31.022 -5.418 1.00 43.97 245 GLN A CA 1
ATOM 1913 C C . GLN A 1 245 ? 30.145 30.065 -4.946 1.00 43.97 245 GLN A C 1
ATOM 1915 O O . GLN A 1 245 ? 31.287 30.479 -4.760 1.00 43.97 245 GLN A O 1
ATOM 1920 N N . HIS A 1 246 ? 29.803 28.800 -4.706 1.00 48.16 246 HIS A N 1
ATOM 1921 C CA . HIS A 1 246 ? 30.787 27.778 -4.360 1.00 48.16 246 HIS A CA 1
ATOM 1922 C C . HIS A 1 246 ? 31.525 27.332 -5.631 1.00 48.16 246 HIS A C 1
ATOM 1924 O O . HIS A 1 246 ? 30.910 26.778 -6.539 1.00 48.16 246 HIS A O 1
ATOM 1930 N N . ASN A 1 247 ? 32.845 27.548 -5.688 1.00 61.75 247 ASN A N 1
ATOM 1931 C CA . ASN A 1 247 ? 33.695 27.116 -6.809 1.00 61.75 247 ASN A CA 1
ATOM 1932 C C . ASN A 1 247 ? 33.866 25.584 -6.887 1.00 61.75 247 ASN A C 1
ATOM 1934 O O . ASN A 1 247 ? 34.248 25.069 -7.934 1.00 61.75 247 ASN A O 1
ATOM 1938 N N . ASN A 1 248 ? 33.573 24.859 -5.801 1.00 78.62 248 ASN A N 1
ATOM 1939 C CA . ASN A 1 248 ? 33.538 23.399 -5.754 1.00 78.62 248 ASN A CA 1
ATOM 1940 C C . ASN A 1 248 ? 32.185 22.935 -5.174 1.00 78.62 248 ASN A C 1
ATOM 1942 O O . ASN A 1 248 ? 31.881 23.270 -4.024 1.00 78.62 248 ASN A O 1
ATOM 1946 N N . PRO A 1 249 ? 31.382 22.150 -5.920 1.00 84.25 249 PRO A N 1
ATOM 1947 C CA . PRO A 1 249 ? 30.121 21.594 -5.427 1.00 84.25 249 PRO A CA 1
ATOM 1948 C C . PRO A 1 249 ? 30.255 20.813 -4.111 1.00 84.25 249 PRO A C 1
ATOM 1950 O O . PRO A 1 249 ? 29.328 20.813 -3.306 1.00 84.25 249 PRO A O 1
ATOM 1953 N N . GLY A 1 250 ? 31.411 20.193 -3.853 1.00 86.81 250 GLY A N 1
ATOM 1954 C CA . GLY A 1 250 ? 31.674 19.429 -2.631 1.00 86.81 250 GLY A CA 1
ATOM 1955 C C . GLY A 1 250 ? 31.660 20.245 -1.338 1.00 86.81 250 GLY A C 1
ATOM 1956 O O . GLY A 1 250 ? 31.322 19.701 -0.287 1.00 86.81 250 GLY A O 1
ATOM 1957 N N . ASP A 1 251 ? 31.937 21.549 -1.412 1.00 90.50 251 ASP A N 1
ATOM 1958 C CA . ASP A 1 251 ? 31.975 22.455 -0.254 1.00 90.50 251 ASP A CA 1
ATOM 1959 C C . ASP A 1 251 ? 30.593 22.992 0.130 1.00 90.50 251 ASP A C 1
ATOM 1961 O O . ASP A 1 251 ? 30.453 23.728 1.110 1.00 90.50 251 ASP A O 1
ATOM 1965 N N . PHE A 1 252 ? 29.557 22.647 -0.637 1.00 91.81 252 PHE A N 1
ATOM 1966 C CA . PHE A 1 252 ? 28.196 23.065 -0.347 1.00 91.81 252 PHE A CA 1
ATOM 1967 C C . PHE A 1 252 ? 27.735 22.472 0.988 1.00 91.81 252 PHE A C 1
ATOM 1969 O O . PHE A 1 252 ? 27.687 21.252 1.161 1.00 91.81 252 PHE A O 1
ATOM 1976 N N . VAL A 1 253 ? 27.395 23.339 1.942 1.00 92.31 253 VAL A N 1
ATOM 1977 C CA . VAL A 1 253 ? 26.933 22.942 3.275 1.00 92.31 253 VAL A CA 1
ATOM 1978 C C . VAL A 1 253 ? 25.420 22.766 3.262 1.00 92.31 253 VAL A C 1
ATOM 1980 O O . VAL A 1 253 ? 24.687 23.711 2.974 1.00 92.31 253 VAL A O 1
ATOM 1983 N N . LEU A 1 254 ? 24.933 21.579 3.630 1.00 89.50 254 LEU A N 1
ATOM 1984 C CA . LEU A 1 254 ? 23.498 21.374 3.820 1.00 89.50 254 LEU A CA 1
ATOM 1985 C C . LEU A 1 254 ? 23.025 22.119 5.070 1.00 89.50 254 LEU A C 1
ATOM 198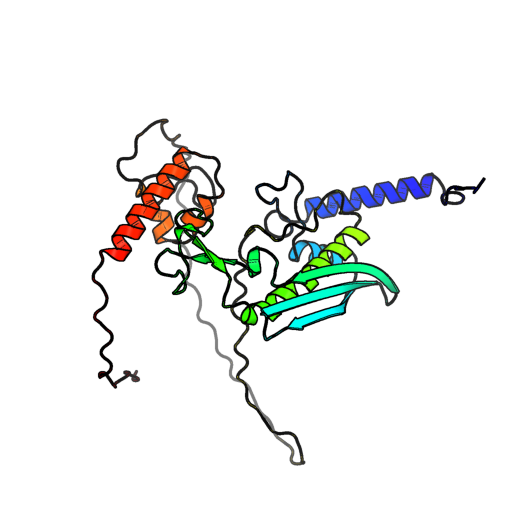7 O O . LEU A 1 254 ? 23.536 21.900 6.162 1.00 89.50 254 LEU A O 1
ATOM 1991 N N . ASP A 1 255 ? 21.996 22.950 4.947 1.00 88.44 255 ASP A N 1
ATOM 1992 C CA . ASP A 1 255 ? 21.341 23.638 6.068 1.00 88.44 255 ASP A CA 1
ATOM 1993 C C . ASP A 1 255 ? 20.066 22.913 6.557 1.00 88.44 255 ASP A C 1
ATOM 1995 O O . ASP A 1 255 ? 19.382 23.388 7.470 1.00 88.44 255 ASP A O 1
ATOM 1999 N N . PHE A 1 256 ? 19.783 21.724 6.011 1.00 83.56 256 PHE A N 1
ATOM 2000 C CA . PHE A 1 256 ? 18.637 20.869 6.339 1.00 83.56 256 PHE A CA 1
ATOM 2001 C C . PHE A 1 256 ? 18.996 19.370 6.367 1.00 83.56 256 PHE A C 1
ATOM 2003 O O . PHE A 1 256 ? 20.055 18.943 5.907 1.00 83.56 256 PHE A O 1
ATOM 2010 N N . GLY A 1 257 ? 18.069 18.555 6.882 1.00 85.56 257 GLY A N 1
ATOM 2011 C CA . GLY A 1 257 ? 18.194 17.096 6.941 1.00 85.56 257 GLY A CA 1
ATOM 2012 C C . GLY A 1 257 ? 19.118 16.585 8.054 1.00 85.56 257 GLY A C 1
ATOM 2013 O O . GLY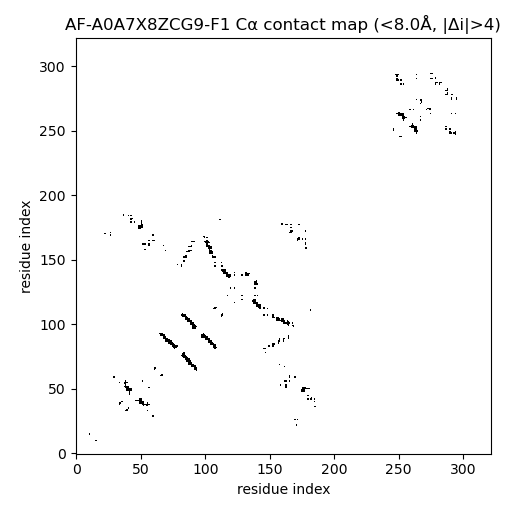 A 1 257 ? 19.567 17.344 8.911 1.00 85.56 257 GLY A O 1
ATOM 2014 N N . LYS A 1 258 ? 19.399 15.274 8.028 1.00 86.38 258 LYS A N 1
ATOM 2015 C CA . LYS A 1 258 ? 20.204 14.553 9.034 1.00 86.38 258 LYS A CA 1
ATOM 2016 C C . LYS A 1 258 ? 21.616 15.127 9.189 1.00 86.38 258 LYS A C 1
ATOM 2018 O O . LYS A 1 258 ? 22.147 15.153 10.291 1.00 86.38 258 LYS A O 1
ATOM 2023 N N . TYR A 1 259 ? 22.205 15.603 8.093 1.00 89.94 259 TYR A N 1
ATOM 2024 C CA . TYR A 1 259 ? 23.576 16.115 8.044 1.00 89.94 259 TYR A CA 1
ATOM 2025 C C . TYR A 1 259 ? 23.655 17.651 7.982 1.00 89.94 259 TYR A C 1
ATOM 2027 O O . TYR A 1 259 ? 24.569 18.210 7.376 1.00 89.94 259 TYR A O 1
ATOM 2035 N N . LYS A 1 260 ? 22.695 18.348 8.605 1.00 91.12 260 LYS A N 1
ATOM 2036 C CA . LYS A 1 260 ? 22.697 19.813 8.694 1.00 91.12 260 LYS A CA 1
ATOM 2037 C C . LYS A 1 260 ? 24.022 20.336 9.273 1.00 91.12 260 LYS A C 1
ATOM 2039 O O . LYS A 1 260 ? 24.471 19.883 10.320 1.00 91.12 260 LYS A O 1
ATOM 2044 N N . GLY A 1 261 ? 24.614 21.323 8.606 1.00 88.50 261 GLY A N 1
ATOM 2045 C CA . GLY A 1 261 ? 25.896 21.939 8.947 1.00 88.50 261 GLY A CA 1
ATOM 2046 C C . GLY A 1 261 ? 27.119 21.257 8.327 1.00 88.50 261 GLY A C 1
ATOM 2047 O O . GLY A 1 261 ? 28.233 21.703 8.584 1.00 88.50 261 GLY A O 1
ATOM 2048 N N . ARG A 1 262 ? 26.946 20.206 7.511 1.00 91.31 262 ARG A N 1
ATOM 2049 C CA . ARG A 1 262 ? 28.054 19.479 6.866 1.00 91.31 262 ARG A CA 1
ATOM 2050 C C . ARG A 1 262 ? 28.092 19.676 5.356 1.00 91.31 262 ARG A C 1
ATOM 2052 O O . ARG A 1 262 ? 27.059 19.895 4.726 1.00 91.31 262 ARG A O 1
ATOM 2059 N N . THR A 1 263 ? 29.296 19.576 4.796 1.00 96.00 263 THR A N 1
ATOM 2060 C CA . THR A 1 263 ? 29.555 19.681 3.355 1.00 96.00 263 THR A CA 1
ATOM 2061 C C . THR A 1 263 ? 29.158 18.407 2.612 1.00 96.00 263 THR A C 1
ATOM 2063 O O . THR A 1 263 ? 29.212 17.315 3.187 1.00 96.00 263 THR A O 1
ATOM 2066 N N . LEU A 1 264 ? 28.812 18.517 1.326 1.00 93.06 264 LEU A N 1
ATOM 2067 C CA . LEU A 1 264 ? 28.521 17.356 0.478 1.00 93.06 264 LEU A CA 1
ATOM 2068 C C . LEU A 1 264 ? 29.683 16.347 0.464 1.00 93.06 264 LEU A C 1
ATOM 2070 O O . LEU A 1 264 ? 29.442 15.154 0.632 1.00 93.06 264 LEU A O 1
ATOM 2074 N N . SER A 1 265 ? 30.938 16.803 0.401 1.00 90.75 265 SER A N 1
ATOM 2075 C CA . SER A 1 265 ? 32.110 15.916 0.475 1.00 90.75 265 SER A CA 1
ATOM 2076 C C . SER A 1 265 ? 32.173 15.119 1.784 1.00 90.75 265 SER A C 1
ATOM 2078 O O . SER A 1 265 ? 32.367 13.905 1.766 1.00 90.75 265 SER A O 1
ATOM 2080 N N . SER A 1 266 ? 31.962 15.780 2.930 1.00 90.56 266 SER A N 1
ATOM 2081 C CA . SER A 1 266 ? 31.979 15.122 4.246 1.00 90.56 266 SER A CA 1
ATOM 2082 C C . SER A 1 266 ? 30.840 14.115 4.399 1.00 90.56 266 SER A C 1
ATOM 2084 O O . SER A 1 266 ? 31.005 13.082 5.045 1.00 90.56 266 SER A O 1
ATOM 2086 N N . ILE A 1 267 ? 29.682 14.420 3.815 1.00 92.56 267 ILE A N 1
ATOM 2087 C CA . ILE A 1 267 ? 28.513 13.545 3.838 1.00 92.56 267 ILE A CA 1
ATOM 2088 C C . ILE A 1 267 ? 28.747 12.320 2.960 1.00 92.56 267 ILE A C 1
ATOM 2090 O O . ILE A 1 267 ? 28.467 11.214 3.402 1.00 92.56 267 ILE A O 1
ATOM 2094 N N . HIS A 1 268 ? 29.275 12.495 1.748 1.00 88.06 268 HIS A N 1
ATOM 2095 C CA . HIS A 1 268 ? 29.520 11.391 0.823 1.00 88.06 268 HIS A CA 1
ATOM 2096 C C . HIS A 1 268 ? 30.578 10.414 1.339 1.00 88.06 268 HIS A C 1
ATOM 2098 O O . HIS A 1 268 ? 30.411 9.207 1.189 1.00 88.06 268 HIS A O 1
ATOM 2104 N N . ALA A 1 269 ? 31.624 10.929 1.993 1.00 85.31 269 ALA A N 1
ATOM 2105 C CA . ALA A 1 269 ? 32.658 10.107 2.614 1.00 85.31 269 ALA A CA 1
ATOM 2106 C C . ALA A 1 269 ? 32.107 9.197 3.727 1.00 85.31 269 ALA A C 1
ATOM 2108 O O . ALA A 1 269 ? 32.591 8.085 3.905 1.00 85.31 269 ALA A O 1
ATOM 2109 N N . GLU A 1 270 ? 31.095 9.654 4.472 1.00 82.69 270 GLU A N 1
ATOM 2110 C CA . GLU A 1 270 ? 30.457 8.855 5.525 1.00 82.69 270 GLU A CA 1
ATOM 2111 C C . GLU A 1 270 ? 29.306 7.989 4.996 1.00 82.69 270 GLU A C 1
ATOM 2113 O O . GLU A 1 270 ? 29.108 6.862 5.441 1.00 82.69 270 GLU A O 1
ATOM 2118 N N . ASN A 1 271 ? 28.511 8.524 4.071 1.00 83.56 271 ASN A N 1
ATOM 2119 C CA . ASN A 1 271 ? 27.319 7.884 3.542 1.00 83.56 271 ASN A CA 1
ATOM 2120 C C . ASN A 1 271 ? 27.119 8.254 2.068 1.00 83.56 271 ASN A C 1
ATOM 2122 O O . ASN A 1 271 ? 26.454 9.240 1.724 1.00 83.56 271 ASN A O 1
ATOM 2126 N N . GLN A 1 272 ? 27.646 7.398 1.194 1.00 84.12 272 GLN A N 1
ATOM 2127 C CA . GLN A 1 272 ? 27.580 7.582 -0.255 1.00 84.12 272 GLN A CA 1
ATOM 2128 C C . GLN A 1 272 ? 26.137 7.648 -0.791 1.00 84.12 272 GLN A C 1
ATOM 2130 O O . GLN A 1 272 ? 25.882 8.327 -1.786 1.00 84.12 272 GLN A O 1
ATOM 2135 N N . GLY A 1 273 ? 25.178 7.005 -0.111 1.00 75.06 273 GLY A N 1
ATOM 2136 C CA . GLY A 1 273 ? 23.770 6.942 -0.515 1.00 75.06 273 GLY A CA 1
ATOM 2137 C C . GLY A 1 273 ? 22.912 8.136 -0.083 1.00 75.06 273 GLY A C 1
ATOM 2138 O O . GLY A 1 273 ? 21.819 8.332 -0.617 1.00 75.06 273 GLY A O 1
ATOM 2139 N N . TYR A 1 274 ? 23.383 8.974 0.846 1.00 84.94 274 TYR A N 1
ATOM 2140 C CA . TYR A 1 274 ? 22.558 10.049 1.405 1.00 84.94 274 TYR A CA 1
ATOM 2141 C C . TYR A 1 274 ? 22.293 11.194 0.415 1.00 84.94 274 TYR A C 1
ATOM 2143 O O . TYR A 1 274 ? 21.176 11.703 0.344 1.00 84.94 274 TYR A O 1
ATOM 2151 N N . ILE A 1 275 ? 23.287 11.608 -0.372 1.00 87.69 275 ILE A N 1
ATOM 2152 C CA . ILE A 1 275 ? 23.124 12.712 -1.336 1.00 87.69 275 ILE A CA 1
ATOM 2153 C C . ILE A 1 275 ? 22.165 12.326 -2.479 1.00 87.69 275 ILE A C 1
ATOM 2155 O O . ILE A 1 275 ? 21.221 13.086 -2.722 1.00 87.69 275 ILE A O 1
ATOM 2159 N N . PRO A 1 276 ? 22.292 11.135 -3.108 1.00 81.81 276 PRO A N 1
ATOM 2160 C CA . PRO A 1 276 ? 21.279 10.622 -4.036 1.00 81.81 276 PRO A CA 1
ATOM 2161 C C . PRO A 1 276 ? 19.884 10.497 -3.408 1.00 81.81 276 PRO A C 1
ATOM 2163 O O . PRO A 1 276 ? 18.876 10.660 -4.087 1.00 81.81 276 PRO A O 1
ATOM 2166 N N . TYR A 1 277 ? 19.802 10.236 -2.102 1.00 81.06 277 TYR A N 1
ATOM 2167 C CA . TYR A 1 277 ? 18.532 10.184 -1.382 1.00 81.06 277 TYR A CA 1
ATOM 2168 C C . TYR A 1 277 ? 17.903 11.579 -1.191 1.00 81.06 277 TYR A C 1
ATOM 2170 O O . TYR A 1 277 ? 16.694 11.748 -1.366 1.00 81.06 277 TYR A O 1
ATOM 2178 N N . VAL A 1 278 ? 18.684 12.597 -0.829 1.00 85.94 278 VAL A N 1
ATOM 2179 C CA . VAL A 1 278 ? 18.147 13.925 -0.486 1.00 85.94 278 VAL A CA 1
ATOM 2180 C C . VAL A 1 278 ? 17.815 14.778 -1.711 1.00 85.94 278 VAL A C 1
ATOM 2182 O O . VAL A 1 278 ? 16.865 15.564 -1.651 1.00 85.94 278 VAL A O 1
ATOM 2185 N N . ILE A 1 279 ? 18.540 14.624 -2.823 1.00 86.62 279 ILE A N 1
ATOM 2186 C CA . ILE A 1 279 ? 18.366 15.466 -4.018 1.00 86.62 279 ILE A CA 1
ATOM 2187 C C . ILE A 1 279 ? 16.934 15.428 -4.579 1.00 86.62 279 ILE A C 1
ATOM 2189 O O . ILE A 1 279 ? 16.377 16.469 -4.932 1.00 86.62 279 ILE A O 1
ATOM 2193 N N . ASP A 1 280 ? 16.297 14.255 -4.555 1.00 75.94 280 ASP A N 1
ATOM 2194 C CA . ASP A 1 280 ? 14.922 14.043 -5.027 1.00 75.94 280 ASP A CA 1
ATOM 2195 C C . ASP A 1 280 ? 13.850 14.530 -4.033 1.00 75.94 280 ASP A C 1
ATOM 2197 O O . ASP A 1 280 ? 12.672 14.617 -4.379 1.00 75.94 280 ASP A O 1
ATOM 2201 N N . ARG A 1 281 ? 14.241 14.833 -2.788 1.00 80.31 281 ARG A N 1
ATOM 2202 C CA . ARG A 1 281 ? 13.331 15.111 -1.661 1.00 80.31 281 ARG A CA 1
ATOM 2203 C C . ARG A 1 281 ? 13.372 16.556 -1.175 1.00 80.31 281 ARG A C 1
ATOM 2205 O O . ARG A 1 281 ? 12.483 16.976 -0.441 1.00 80.31 281 ARG A O 1
ATOM 2212 N N . THR A 1 282 ? 14.387 17.323 -1.558 1.00 81.50 282 THR A N 1
ATOM 2213 C CA . THR A 1 282 ? 14.448 18.750 -1.231 1.00 81.50 282 THR A CA 1
ATOM 2214 C C . THR A 1 282 ? 13.669 19.587 -2.248 1.00 81.50 282 THR A C 1
ATOM 2216 O O . THR A 1 282 ? 13.580 19.233 -3.419 1.00 81.50 282 THR A O 1
ATOM 2219 N N . ASN A 1 283 ? 13.127 20.731 -1.828 1.00 85.12 283 ASN A N 1
ATOM 2220 C CA . ASN A 1 283 ? 12.577 21.754 -2.731 1.00 85.12 283 ASN A CA 1
ATOM 2221 C C . ASN A 1 283 ? 13.548 22.931 -2.937 1.00 85.12 283 ASN A C 1
ATOM 2223 O O . ASN A 1 283 ? 13.217 23.903 -3.610 1.00 85.12 283 ASN A O 1
ATOM 2227 N N . ARG A 1 284 ? 14.754 22.850 -2.361 1.00 83.94 284 ARG A N 1
ATOM 2228 C CA . ARG A 1 284 ? 15.809 23.861 -2.476 1.00 83.94 284 ARG A CA 1
ATOM 2229 C C . ARG A 1 284 ? 16.557 23.702 -3.795 1.00 83.94 284 ARG A C 1
ATOM 2231 O O . ARG A 1 284 ? 17.329 22.760 -3.955 1.00 83.94 284 ARG A O 1
ATOM 2238 N N . GLN A 1 285 ? 16.296 24.603 -4.739 1.00 80.69 285 GLN A N 1
ATOM 2239 C CA . GLN A 1 285 ? 16.871 24.557 -6.086 1.00 80.69 285 GLN A CA 1
ATOM 2240 C C . GLN A 1 285 ? 18.401 24.696 -6.071 1.00 80.69 285 GLN A C 1
ATOM 2242 O O . GLN A 1 285 ? 19.094 23.923 -6.722 1.00 80.69 285 GLN A O 1
ATOM 2247 N N . ASP A 1 286 ? 18.917 25.594 -5.236 1.00 83.62 286 ASP A N 1
ATOM 2248 C CA . ASP A 1 286 ? 20.345 25.783 -4.972 1.00 83.62 286 ASP A CA 1
ATOM 2249 C C . ASP A 1 286 ? 21.016 24.501 -4.455 1.00 83.62 286 ASP A C 1
ATOM 2251 O O . ASP A 1 286 ? 22.080 24.105 -4.929 1.00 83.62 286 ASP A O 1
ATOM 2255 N N . ALA A 1 287 ? 20.356 23.798 -3.532 1.00 85.19 287 ALA A N 1
ATOM 2256 C CA . ALA A 1 287 ? 20.861 22.532 -3.016 1.00 85.19 287 ALA A CA 1
ATOM 2257 C C . ALA A 1 287 ? 20.789 21.406 -4.060 1.00 85.19 287 ALA A C 1
ATOM 2259 O O . ALA A 1 287 ? 21.690 20.572 -4.113 1.00 85.19 287 ALA A O 1
ATOM 2260 N N . LYS A 1 288 ? 19.748 21.370 -4.906 1.00 87.50 288 LYS A N 1
ATOM 2261 C CA . LYS A 1 288 ? 19.650 20.396 -6.009 1.00 87.50 288 LYS A CA 1
ATOM 2262 C C . LYS A 1 288 ? 20.779 20.558 -7.010 1.00 87.50 288 LYS A C 1
ATOM 2264 O O . LYS A 1 288 ? 21.388 19.565 -7.391 1.00 87.50 288 LYS A O 1
ATOM 2269 N N . GLU A 1 289 ? 21.052 21.791 -7.416 1.00 82.75 289 GLU A N 1
ATOM 2270 C CA . GLU A 1 289 ? 22.116 22.108 -8.369 1.00 82.75 289 GLU A CA 1
ATOM 2271 C C . GLU A 1 289 ? 23.486 21.720 -7.809 1.00 82.75 289 GLU A C 1
ATOM 2273 O O . GLU A 1 289 ? 24.249 21.030 -8.486 1.00 82.75 289 GLU A O 1
ATOM 2278 N N . ALA A 1 290 ? 23.759 22.054 -6.543 1.00 85.88 290 ALA A N 1
ATOM 2279 C CA . ALA A 1 290 ? 24.996 21.665 -5.874 1.00 85.88 290 ALA A CA 1
ATOM 2280 C C . ALA A 1 290 ? 25.144 20.138 -5.736 1.00 85.88 290 ALA A C 1
ATOM 2282 O O . ALA A 1 290 ? 26.198 19.591 -6.052 1.00 85.88 290 ALA A O 1
ATOM 2283 N N . MET A 1 291 ? 24.086 19.430 -5.322 1.00 91.56 291 MET A N 1
ATOM 2284 C CA . MET A 1 291 ? 24.102 17.967 -5.199 1.00 91.56 291 MET A CA 1
ATOM 2285 C C . MET A 1 291 ? 24.272 17.268 -6.553 1.00 91.56 291 MET A C 1
ATOM 2287 O O . MET A 1 291 ? 25.040 16.313 -6.643 1.00 91.56 291 MET A O 1
ATOM 2291 N N . ALA A 1 292 ? 23.608 17.746 -7.610 1.00 85.88 292 ALA A N 1
ATOM 2292 C CA . ALA A 1 292 ? 23.751 17.196 -8.958 1.00 85.88 292 ALA A CA 1
ATOM 2293 C C . ALA A 1 292 ? 25.175 17.389 -9.497 1.00 85.88 292 ALA A C 1
ATOM 2295 O O . ALA A 1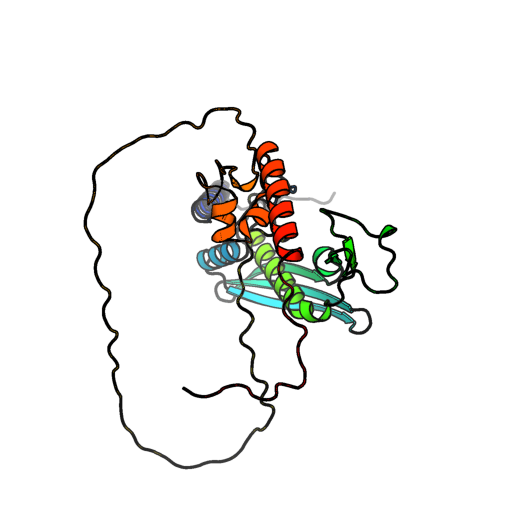 292 ? 25.776 16.445 -10.010 1.00 85.88 292 ALA A O 1
ATOM 2296 N N . ALA A 1 293 ? 25.730 18.596 -9.346 1.00 84.12 293 ALA A N 1
ATOM 2297 C CA . ALA A 1 293 ? 27.088 18.901 -9.778 1.00 84.12 293 ALA A CA 1
ATOM 2298 C C . ALA A 1 293 ? 28.135 18.093 -8.994 1.00 84.12 293 ALA A C 1
ATOM 2300 O O . ALA A 1 293 ? 29.093 17.597 -9.581 1.00 84.12 293 ALA A O 1
ATOM 2301 N N . PHE A 1 294 ? 27.930 17.904 -7.688 1.00 91.75 294 PHE A N 1
ATOM 2302 C CA . PHE A 1 294 ? 28.798 17.077 -6.853 1.00 91.75 294 PHE A CA 1
ATOM 2303 C C . PHE A 1 294 ? 28.771 15.598 -7.267 1.00 91.75 294 PHE A C 1
ATOM 2305 O O . PHE A 1 294 ? 29.828 14.998 -7.445 1.00 91.75 294 PHE A O 1
ATOM 2312 N N . LEU A 1 295 ? 27.586 15.018 -7.492 1.00 86.50 295 LEU A N 1
ATOM 2313 C CA . LEU A 1 295 ? 27.463 13.624 -7.934 1.00 86.50 295 LEU A CA 1
ATOM 2314 C C . LEU A 1 295 ? 28.110 13.385 -9.306 1.00 86.50 295 LEU A C 1
ATOM 2316 O O . LEU A 1 295 ? 28.740 12.351 -9.498 1.00 86.50 295 LEU A O 1
ATOM 2320 N N . ALA A 1 296 ? 28.031 14.355 -10.222 1.00 80.06 296 ALA A N 1
ATOM 2321 C CA . ALA A 1 296 ? 28.704 14.272 -11.517 1.00 80.06 296 ALA A CA 1
ATOM 2322 C C . ALA A 1 296 ? 30.244 14.276 -11.399 1.00 80.06 296 ALA A C 1
ATOM 2324 O O . ALA A 1 296 ? 30.923 13.638 -12.202 1.00 80.06 296 ALA A O 1
ATOM 2325 N N . ILE A 1 297 ? 30.807 14.978 -10.404 1.00 83.00 297 ILE A N 1
ATOM 2326 C CA . ILE A 1 297 ? 32.253 14.955 -10.115 1.00 83.00 297 ILE A CA 1
ATOM 2327 C C . ILE A 1 297 ? 32.659 13.592 -9.552 1.00 83.00 297 ILE A C 1
ATOM 2329 O O . ILE A 1 297 ? 33.588 12.982 -10.072 1.00 83.00 297 ILE A O 1
ATOM 2333 N N . VAL A 1 298 ? 31.929 13.095 -8.549 1.00 83.00 298 VAL A N 1
ATOM 2334 C CA . VAL A 1 298 ? 32.177 11.780 -7.933 1.00 83.00 298 VAL A CA 1
ATOM 2335 C C . VAL A 1 298 ? 32.128 10.665 -8.980 1.00 83.00 298 VAL A C 1
ATOM 2337 O O . VAL A 1 298 ? 33.007 9.808 -9.024 1.00 83.00 298 VAL A O 1
ATOM 2340 N N . GLU A 1 299 ? 31.130 10.693 -9.863 1.00 75.94 299 GLU A N 1
ATOM 2341 C CA . GLU A 1 299 ? 30.995 9.723 -10.951 1.00 75.94 299 GLU A CA 1
ATOM 2342 C C . GLU A 1 299 ? 32.185 9.796 -11.921 1.00 75.94 299 GLU A C 1
ATOM 2344 O O . GLU A 1 299 ? 32.749 8.773 -12.308 1.00 75.94 299 GLU A O 1
ATOM 2349 N N . ARG A 1 300 ? 32.634 11.008 -12.266 1.00 73.31 300 ARG A N 1
ATOM 2350 C CA . ARG A 1 300 ? 33.797 11.209 -13.135 1.00 73.31 300 ARG A CA 1
ATOM 2351 C C . ARG A 1 300 ? 35.097 10.708 -12.504 1.00 73.31 300 ARG A C 1
ATOM 2353 O O . ARG A 1 300 ? 35.940 10.195 -13.236 1.00 73.31 300 ARG A O 1
ATOM 2360 N N . GLU A 1 301 ? 35.280 10.855 -11.196 1.00 72.12 301 GLU A N 1
ATOM 2361 C CA . GLU A 1 301 ? 36.448 10.324 -10.480 1.00 72.12 301 GLU A CA 1
ATOM 2362 C C . GLU A 1 301 ? 36.418 8.793 -10.401 1.00 72.12 301 GLU A C 1
ATOM 2364 O O . GLU A 1 301 ? 37.449 8.156 -10.606 1.00 72.12 301 GLU A O 1
ATOM 2369 N N . TYR A 1 302 ? 35.237 8.197 -10.213 1.00 63.56 302 TYR A N 1
ATOM 2370 C CA . TYR A 1 302 ? 35.064 6.744 -10.170 1.00 63.56 302 TYR A CA 1
ATOM 2371 C C . TYR A 1 302 ? 35.419 6.063 -11.505 1.00 63.56 302 TYR A C 1
ATOM 2373 O O . TYR A 1 302 ? 36.098 5.042 -11.514 1.00 63.56 302 TYR A O 1
ATOM 2381 N N . TYR A 1 303 ? 35.032 6.652 -12.644 1.00 48.00 303 TYR A N 1
ATOM 2382 C CA . TYR A 1 303 ? 35.314 6.085 -13.975 1.00 48.00 303 TYR A CA 1
ATOM 2383 C C . TYR A 1 303 ? 36.680 6.465 -14.576 1.00 48.00 303 TYR A C 1
ATOM 2385 O O . TYR A 1 303 ? 37.080 5.868 -15.573 1.00 48.00 303 TYR A O 1
ATOM 2393 N N . ASN A 1 304 ? 37.394 7.447 -14.012 1.00 52.53 304 ASN A N 1
ATOM 2394 C CA . ASN A 1 304 ? 38.750 7.823 -14.450 1.00 52.53 304 ASN A CA 1
ATOM 2395 C C . ASN A 1 304 ? 39.854 7.364 -13.476 1.00 52.53 304 ASN A C 1
ATOM 2397 O O . ASN A 1 304 ? 41.022 7.703 -13.678 1.00 52.53 304 ASN A O 1
ATOM 2401 N N . GLY A 1 305 ? 39.503 6.616 -12.426 1.00 45.69 305 GLY A N 1
ATOM 2402 C CA . GLY A 1 305 ? 40.465 5.936 -11.561 1.00 45.69 305 GLY A CA 1
ATOM 2403 C C . GLY A 1 305 ? 41.196 4.801 -12.294 1.00 45.69 305 GLY A C 1
ATOM 2404 O O . GLY A 1 305 ? 40.745 4.364 -13.356 1.00 45.69 305 GLY A O 1
ATOM 2405 N N . PRO A 1 306 ? 42.339 4.319 -11.772 1.00 39.97 306 PRO A N 1
ATOM 2406 C CA . PRO A 1 306 ? 43.006 3.155 -12.342 1.00 39.97 306 PRO A CA 1
ATOM 2407 C C . PRO A 1 306 ? 42.028 1.975 -12.333 1.00 39.97 306 PRO A C 1
ATOM 2409 O O . PRO A 1 306 ? 41.564 1.565 -11.273 1.00 39.97 306 PRO A O 1
ATOM 2412 N N . MET A 1 307 ? 41.691 1.466 -13.520 1.00 43.38 307 MET A N 1
ATOM 2413 C CA . MET A 1 307 ? 40.946 0.216 -13.660 1.00 43.38 307 MET A CA 1
ATOM 2414 C C . MET A 1 307 ? 41.726 -0.887 -12.949 1.00 43.38 307 MET A C 1
ATOM 2416 O O . MET A 1 307 ? 42.937 -1.011 -13.165 1.00 43.38 307 MET A O 1
ATOM 2420 N N . ASP A 1 308 ? 41.036 -1.687 -12.136 1.00 44.91 308 ASP A N 1
ATOM 2421 C CA . ASP A 1 308 ? 41.608 -2.927 -11.626 1.00 44.91 308 ASP A CA 1
ATOM 2422 C C . ASP A 1 308 ? 42.150 -3.743 -12.810 1.00 44.91 308 ASP A C 1
ATOM 2424 O O . ASP A 1 308 ? 41.515 -3.786 -13.876 1.00 44.91 308 ASP A O 1
ATOM 2428 N N . PRO A 1 309 ? 43.346 -4.348 -12.678 1.00 42.78 309 PRO A N 1
ATOM 2429 C CA . PRO A 1 309 ? 43.892 -5.164 -13.745 1.00 42.78 309 PRO A CA 1
ATOM 2430 C C . PRO A 1 309 ? 42.891 -6.275 -14.092 1.00 42.78 309 PRO A C 1
ATOM 2432 O O . PRO A 1 309 ? 42.192 -6.775 -13.204 1.00 42.78 309 PRO A O 1
ATOM 2435 N N . PRO A 1 310 ? 42.794 -6.660 -15.377 1.00 42.16 310 PRO A N 1
ATOM 2436 C CA . PRO A 1 310 ? 41.890 -7.720 -15.794 1.00 42.16 310 PRO A CA 1
ATOM 2437 C C . PRO A 1 310 ? 42.149 -8.976 -14.962 1.00 42.16 310 PRO A C 1
ATOM 2439 O O . PRO A 1 310 ? 43.298 -9.323 -14.687 1.00 42.16 310 PRO A O 1
ATOM 2442 N N . PHE A 1 311 ? 41.065 -9.633 -14.554 1.00 37.75 311 PHE A N 1
ATOM 2443 C CA . PHE A 1 311 ? 41.108 -10.877 -13.800 1.00 37.75 311 PHE A CA 1
ATOM 2444 C C . PHE A 1 311 ? 41.935 -11.917 -14.572 1.00 37.75 311 PHE A C 1
ATOM 2446 O O . PHE A 1 311 ? 41.542 -12.345 -15.657 1.00 37.75 311 PHE A O 1
ATOM 2453 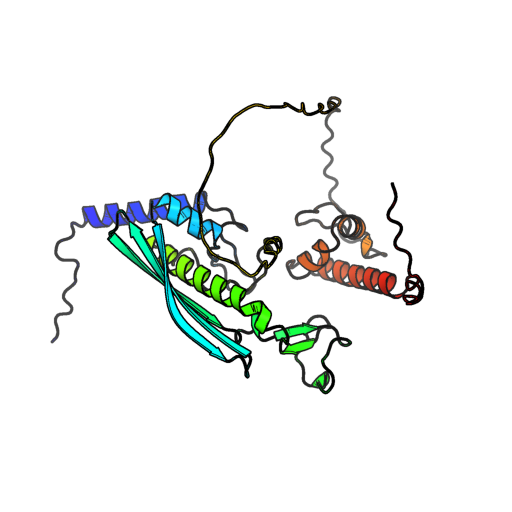N N . ASP A 1 312 ? 43.101 -12.280 -14.033 1.00 47.78 312 ASP A N 1
ATOM 2454 C CA . ASP A 1 312 ? 43.957 -13.329 -14.584 1.00 47.78 312 ASP A CA 1
ATOM 2455 C C . ASP A 1 312 ? 43.446 -14.692 -14.105 1.00 47.78 312 ASP A C 1
ATOM 2457 O O . ASP A 1 312 ? 43.659 -15.091 -12.954 1.00 47.78 312 ASP A O 1
ATOM 2461 N N . GLU A 1 313 ? 42.769 -15.409 -15.005 1.00 41.06 313 GLU A N 1
ATOM 2462 C CA . GLU A 1 313 ? 42.219 -16.750 -14.772 1.00 41.06 313 GLU A CA 1
ATOM 2463 C C . GLU A 1 313 ? 43.282 -17.801 -14.385 1.00 41.06 313 GLU A C 1
ATOM 2465 O O . GLU A 1 313 ? 42.917 -18.896 -13.957 1.00 41.06 313 GLU A O 1
ATOM 2470 N N . ASN A 1 314 ? 44.587 -17.499 -14.461 1.00 44.53 314 ASN A N 1
ATOM 2471 C CA . ASN A 1 314 ? 45.650 -18.452 -14.122 1.00 44.53 314 ASN A CA 1
ATOM 2472 C C . ASN A 1 314 ? 46.192 -18.368 -12.687 1.00 44.53 314 ASN A C 1
ATOM 2474 O O . ASN A 1 314 ? 47.065 -19.163 -12.325 1.00 44.53 314 ASN A O 1
ATOM 2478 N N . THR A 1 315 ? 45.674 -17.494 -11.819 1.00 46.62 315 THR A N 1
ATOM 2479 C CA . THR A 1 315 ? 46.169 -17.410 -10.431 1.00 46.62 315 THR A CA 1
ATOM 2480 C C . THR A 1 315 ? 45.407 -18.363 -9.506 1.00 46.62 315 THR A C 1
ATOM 2482 O O . THR A 1 315 ? 44.634 -17.960 -8.641 1.00 46.62 315 THR A O 1
ATOM 2485 N N . THR A 1 316 ? 45.617 -19.670 -9.676 1.00 47.94 316 THR A N 1
ATOM 2486 C CA . THR A 1 316 ? 45.113 -20.675 -8.726 1.00 47.94 316 THR A CA 1
ATOM 2487 C C . THR A 1 316 ? 46.020 -20.727 -7.498 1.00 47.94 316 THR A C 1
ATOM 2489 O O . THR A 1 316 ? 46.837 -21.632 -7.418 1.00 47.94 316 THR A O 1
ATOM 2492 N N . GLN A 1 317 ? 45.894 -19.787 -6.555 1.00 39.53 317 GLN A N 1
ATOM 2493 C CA . GLN A 1 317 ? 46.184 -20.009 -5.126 1.00 39.53 317 GLN A CA 1
ATOM 2494 C C . GLN A 1 317 ? 45.426 -18.981 -4.272 1.00 39.53 317 GLN A C 1
ATOM 2496 O O . GLN A 1 317 ? 45.793 -17.812 -4.211 1.00 39.53 317 GLN A O 1
ATOM 2501 N N . LEU A 1 318 ? 44.374 -19.433 -3.585 1.00 40.28 318 LEU A N 1
ATOM 2502 C CA . LEU A 1 318 ? 43.804 -18.712 -2.446 1.00 40.28 318 LEU A CA 1
ATOM 2503 C C . LEU A 1 318 ? 44.736 -18.925 -1.242 1.00 40.28 318 LEU A C 1
ATOM 2505 O O . LEU A 1 318 ? 44.953 -20.083 -0.874 1.00 40.28 318 LEU A O 1
ATOM 2509 N N . PRO A 1 319 ? 45.275 -17.874 -0.599 1.00 36.38 319 PRO A N 1
ATOM 2510 C CA . PRO A 1 319 ? 46.003 -18.044 0.644 1.00 36.38 319 PRO A CA 1
ATOM 2511 C C . PRO A 1 319 ? 44.992 -18.229 1.781 1.00 36.38 319 PRO A C 1
ATOM 2513 O O . PRO A 1 319 ? 44.485 -17.269 2.355 1.00 36.38 319 PRO A O 1
ATOM 2516 N N . PHE A 1 320 ? 44.703 -19.486 2.104 1.00 40.72 320 PHE A N 1
ATOM 2517 C CA . PHE A 1 320 ? 44.377 -19.865 3.473 1.00 40.72 320 PHE A CA 1
ATOM 2518 C C . PHE A 1 320 ? 45.698 -20.191 4.167 1.00 40.72 320 PHE A C 1
ATOM 2520 O O . PHE A 1 320 ? 46.295 -21.214 3.855 1.00 40.72 320 PHE A O 1
ATOM 2527 N N . ASP A 1 321 ? 46.171 -19.298 5.039 1.00 39.75 321 ASP A N 1
ATOM 2528 C CA . ASP A 1 321 ? 46.837 -19.666 6.298 1.00 39.75 321 ASP A CA 1
ATOM 2529 C C . ASP A 1 321 ? 47.273 -18.420 7.087 1.00 39.75 321 ASP A C 1
ATOM 2531 O O . ASP A 1 321 ? 48.277 -17.779 6.758 1.00 39.75 321 ASP A O 1
ATOM 2535 N N . ARG A 1 322 ? 46.510 -18.116 8.148 1.00 39.75 322 ARG A N 1
ATOM 2536 C CA . ARG A 1 322 ? 46.916 -17.869 9.552 1.00 39.75 322 ARG A CA 1
ATOM 2537 C C . ARG A 1 322 ? 45.906 -16.999 10.290 1.00 39.75 322 ARG A C 1
ATOM 2539 O O . ARG A 1 322 ? 45.604 -15.891 9.802 1.00 39.75 322 ARG A O 1
#

Solvent-accessible surface area (backbone atoms only — not comparable to full-atom values): 20444 Å² total; per-residue (Å²): 134,84,81,84,73,67,94,60,83,82,64,53,70,67,57,54,52,52,52,52,51,51,51,53,52,49,52,50,50,50,65,74,69,50,46,80,73,61,16,26,40,66,45,90,92,63,64,89,54,29,24,61,30,71,60,31,42,51,52,50,33,58,74,70,61,45,45,81,47,77,44,81,77,43,80,46,78,39,83,90,78,62,44,41,36,32,30,22,38,22,39,35,27,45,97,87,40,82,75,46,63,14,65,11,65,28,45,38,78,42,71,82,53,34,35,41,80,32,51,79,87,67,55,60,90,93,63,62,72,91,79,40,58,72,59,95,84,23,37,49,41,78,44,84,66,49,76,78,38,55,65,56,33,47,51,46,4,46,49,39,2,45,42,41,24,42,30,62,74,66,69,33,61,87,64,29,43,76,88,64,84,83,59,86,69,66,79,73,82,70,69,76,76,77,82,73,80,86,78,85,83,86,88,90,89,80,91,87,88,82,86,84,90,88,85,88,86,88,81,87,81,86,82,85,88,83,85,86,86,90,84,82,89,77,96,70,88,76,76,80,78,90,83,76,86,68,94,47,40,40,69,45,60,35,86,58,76,97,57,48,79,37,27,46,48,65,44,41,76,76,37,70,65,53,60,76,56,44,49,82,70,56,89,51,64,71,58,35,54,32,51,53,53,31,52,54,50,54,51,52,52,66,76,68,45,87,73,77,76,78,86,67,91,80,70,88,70,83,88,85,85,134

pLDDT: mean 72.54, std 25.26, range [22.11, 98.5]

Sequence (322 aa):
MTNNAIILDGISNEVTRKTLTSITNFQGVIQSTLEEGHDFGVIPGTGNKPTLLKPGAEKILMLLGLTSSYEITAKEEDWERGLFAYTIRCSLHKNGQLITQGIGSCNSRESKYRYRWVQKNDIPAGVNPNTLKTKWGKYRVENDDIYDLVNTLLKMAKKRAQIDAVLTVASLSEVFTQDLDDVNIGQYDAAPPPQQQQNYQQQPQQQTRRYPSEPAEIYDAPSAPSAPPPGRNGNGYAQPPRGQQHNNPGDFVLDFGKYKGRTLSSIHAENQGYIPYVIDRTNRQDAKEAMAAFLAIVEREYYNGPMDPPFDENTTQLPFDR

Nearest PDB structures (foldseek):
  3iaq-assembly1_C  TM=6.365E-01  e=2.290E+00  Escherichia coli K-12
  8ow1-assembly1_P  TM=3.661E-01  e=6.656E-01  Saccharomyces cerevisiae
  4j8t-assembly5_B  TM=3.217E-01  e=5.917E-01  Pseudomonas aeruginosa PAO1
  4j9a-assembly4_D  TM=2.816E-01  e=7.487E-01  Pseudomonas aeruginosa PAO1
  3dym-assembly1_B  TM=4.031E-01  e=4.640E+00  Escherichia coli K-12

Foldseek 3Di:
DDPPPDPCVPDPPVNVVVVVVVLVVLLVVLVVPDDELPQWYDDPPPDDFIAGALVSLVVLCVVVVKDKDKDFPDWDDDPVVLKTKTKMKIFIDDPNDTDWIFIFMFICPPQVNQKDWAAPVPPDPPDDQVPFDDDPNTTIDTDPCSVVCNVVRVVRRVSLGSSRRSCVNSVCVVRHPRPPPDDCSDPPCPPPDPPPPDDDDDDDDDDDDDDDDDDDDDDDDDDDDDDDDDDDDDDDPPDDDPDDDDPALQQDAACDDPRHRDGNVVCCVVPVVVLVVCLVPDPDPVSVVSSVRNVVVVVVCVVPPPDDPPDDPPPPDDDPDD

Secondary structure (DSSP, 8-state):
------TTTT--HHHHHHHHHHHHHHHHHHHHHSPBTTTEEPPTTS-SPPEEPHHHHHHHHHHHT-EEEEEEEEEEEETTTTEEEEEEEEEEEETTEEEEEEEEEEETTSHHHHEEEE-GGGSPTT--GGGS-EETTEEEEE-S-GGGGHHHHHHHHHHHHHHHHHHHHTT-TTT-BSS---S-SS-----PPP-------------------------PPPPPPPPP----------PPPS----SSGGGPBPSSSTTTT-BHHHHHHH-TTHHHHHHTT---HHHHHHHHHHHHHHHHHHHHSPPPPP--TT--------